Protein AF-A0A3G8R442-F1 (afdb_monomer)

Foldseek 3Di:
DVVLLQNDQDAQGPNC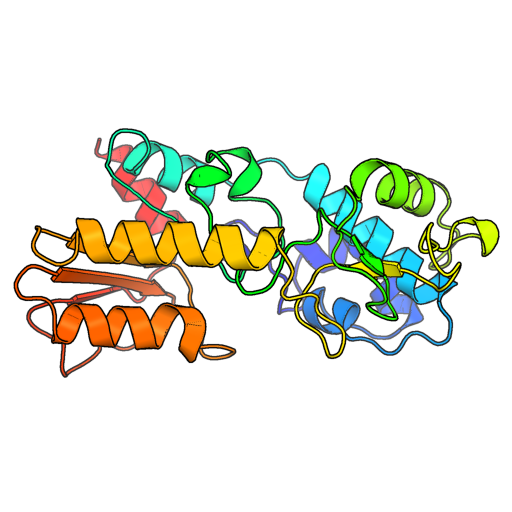CVQPVLVCVVPVDRGNVCLQPDDDPDLQLNLLSLLSLLQCLVPPAQGLLLVLVCLVPVPHLAAEEDQDQSCNCVRRDPPLRYAHLFAHQQWKAAPQNPDQDIDGCNVLSPVQNVQDDSSGGPPVSQDADPPPRHGIGGCGDDPRRRCHPSNVSSVVSVVVSCVVPLQDQEEAEAEADDDPCCVRRPVVLVVSLLPRPRYAYEAEHAPDDDDVSCVVRYDHHNDSSSVVSVVVSVVD

Structure (mmCIF, N/CA/C/O backbone):
data_AF-A0A3G8R442-F1
#
_entry.id   AF-A0A3G8R442-F1
#
loop_
_atom_site.group_PDB
_atom_site.id
_atom_site.type_symbol
_atom_site.label_atom_id
_atom_site.label_alt_id
_atom_site.label_comp_id
_atom_site.label_asym_id
_atom_site.label_entity_id
_atom_site.label_seq_id
_atom_site.pdbx_PDB_ins_code
_atom_site.Cartn_x
_atom_site.Cartn_y
_atom_site.Cartn_z
_atom_site.occupancy
_atom_site.B_iso_or_equiv
_atom_site.auth_seq_id
_atom_site.auth_comp_id
_atom_site.auth_asym_id
_atom_site.auth_atom_id
_atom_site.pdbx_PDB_model_num
ATOM 1 N N . MET A 1 1 ? -1.569 -7.834 7.266 1.00 92.19 1 MET A N 1
ATOM 2 C CA . MET A 1 1 ? -2.889 -8.203 6.700 1.00 92.19 1 MET A CA 1
ATOM 3 C C . MET A 1 1 ? -2.762 -8.923 5.357 1.00 92.19 1 MET A C 1
ATOM 5 O O . MET A 1 1 ? -3.249 -10.039 5.265 1.00 92.19 1 MET A O 1
ATOM 9 N N . SER A 1 2 ? -2.071 -8.364 4.356 1.00 94.75 2 SER A N 1
ATOM 10 C CA . SER A 1 2 ? -1.917 -8.987 3.022 1.00 94.75 2 SER A CA 1
ATOM 11 C C . SER A 1 2 ? -1.242 -10.361 3.037 1.00 94.75 2 SER A C 1
ATOM 13 O O . SER A 1 2 ? -1.726 -11.272 2.377 1.00 94.75 2 SER A O 1
ATOM 15 N N . THR A 1 3 ? -0.220 -10.562 3.878 1.00 94.38 3 THR A N 1
ATOM 16 C CA . THR A 1 3 ? 0.407 -11.880 4.091 1.00 94.38 3 THR A CA 1
ATOM 17 C C . THR A 1 3 ? -0.601 -12.953 4.515 1.00 94.38 3 THR A C 1
ATOM 19 O O . THR A 1 3 ? -0.554 -14.063 4.001 1.00 94.38 3 THR A O 1
ATOM 22 N N . ALA A 1 4 ? -1.563 -12.619 5.385 1.00 94.38 4 ALA A N 1
ATOM 23 C CA . ALA A 1 4 ? -2.615 -13.555 5.807 1.00 94.38 4 ALA A CA 1
ATOM 24 C C . ALA A 1 4 ? -3.597 -13.892 4.666 1.00 94.38 4 ALA A C 1
ATOM 26 O O . ALA A 1 4 ? -4.317 -14.877 4.734 1.00 94.38 4 ALA A O 1
ATOM 27 N N . ASN A 1 5 ? -3.603 -13.096 3.593 1.00 91.81 5 ASN A N 1
ATOM 28 C CA . ASN A 1 5 ? -4.310 -13.391 2.349 1.00 91.81 5 ASN A CA 1
ATOM 29 C C . ASN A 1 5 ? -3.431 -14.135 1.322 1.00 91.81 5 ASN A C 1
ATOM 31 O O . ASN A 1 5 ? -3.764 -14.190 0.143 1.00 91.81 5 ASN A O 1
ATOM 35 N N . GLY A 1 6 ? -2.265 -14.642 1.727 1.00 91.75 6 GLY A N 1
ATOM 36 C CA . GLY A 1 6 ? -1.309 -15.285 0.825 1.00 91.75 6 GLY A CA 1
ATOM 37 C C . GLY A 1 6 ? -0.480 -14.317 -0.025 1.00 91.75 6 GLY A C 1
ATOM 38 O O . GLY A 1 6 ? 0.380 -14.773 -0.770 1.00 91.75 6 GLY A O 1
ATOM 39 N N . HIS A 1 7 ? -0.668 -12.998 0.101 1.00 91.88 7 HIS A N 1
ATOM 40 C CA . HIS A 1 7 ? 0.162 -11.990 -0.570 1.00 91.88 7 HIS A CA 1
ATOM 41 C C . HIS A 1 7 ? 1.344 -11.630 0.337 1.00 91.88 7 HIS A C 1
ATOM 43 O O . HIS A 1 7 ? 1.371 -10.578 0.983 1.00 91.88 7 HIS A O 1
ATOM 49 N N . ASP A 1 8 ? 2.291 -12.559 0.469 1.00 91.31 8 ASP A N 1
ATOM 50 C CA . ASP A 1 8 ? 3.497 -12.341 1.264 1.00 91.31 8 ASP A CA 1
ATOM 51 C C . ASP A 1 8 ? 4.566 -11.608 0.448 1.00 91.31 8 ASP A C 1
ATOM 53 O O . ASP A 1 8 ? 5.179 -12.166 -0.470 1.00 91.31 8 ASP A O 1
ATOM 57 N N . PHE A 1 9 ? 4.787 -10.347 0.820 1.00 87.94 9 PHE A N 1
ATOM 58 C CA . PHE A 1 9 ? 5.793 -9.484 0.219 1.00 87.94 9 PHE A CA 1
ATOM 59 C C . PHE A 1 9 ? 7.179 -9.622 0.863 1.00 87.94 9 PHE A C 1
ATOM 61 O O . PHE A 1 9 ? 8.157 -9.224 0.241 1.00 87.94 9 PHE A O 1
ATOM 68 N N . TYR A 1 10 ? 7.295 -10.152 2.083 1.00 87.06 10 TYR A N 1
ATOM 69 C CA . TYR A 1 10 ? 8.531 -10.072 2.871 1.00 87.06 10 TYR A CA 1
ATOM 70 C C . TYR A 1 10 ? 9.413 -11.313 2.748 1.00 87.06 10 TYR A C 1
ATOM 72 O O . TYR A 1 10 ? 10.636 -11.197 2.817 1.00 87.06 10 TYR A O 1
ATOM 80 N N . GLY A 1 11 ? 8.801 -12.488 2.614 1.00 87.19 11 GLY A N 1
ATOM 81 C CA . GLY A 1 11 ? 9.506 -13.761 2.530 1.00 87.19 11 GLY A CA 1
ATOM 82 C C . GLY A 1 11 ? 9.684 -14.288 1.108 1.00 87.19 11 GLY A C 1
ATOM 83 O O . GLY A 1 11 ? 9.104 -13.785 0.143 1.00 87.19 11 GLY A O 1
ATOM 84 N N . HIS A 1 12 ? 10.441 -15.384 1.017 1.00 94.19 12 HIS A N 1
ATOM 85 C CA . HIS A 1 12 ? 10.478 -16.246 -0.160 1.00 94.19 12 HIS A CA 1
ATOM 86 C C . HIS A 1 12 ? 9.206 -17.091 -0.210 1.00 94.19 12 HIS A C 1
ATOM 88 O O . HIS A 1 12 ? 9.135 -18.193 0.336 1.00 94.19 12 HIS A O 1
ATOM 94 N N . SER A 1 13 ? 8.165 -16.501 -0.789 1.00 94.25 13 SER A N 1
ATOM 95 C CA . SER A 1 13 ? 6.799 -17.007 -0.745 1.00 94.25 13 SER A CA 1
ATOM 96 C C . SER A 1 13 ? 6.373 -17.629 -2.071 1.00 94.25 13 SER A C 1
ATOM 98 O O . SER A 1 13 ? 6.901 -17.299 -3.132 1.00 94.25 13 SER A O 1
ATOM 100 N N . LYS A 1 14 ? 5.342 -18.485 -2.033 1.00 94.81 14 LYS A N 1
ATOM 101 C CA . LYS A 1 14 ? 4.693 -18.980 -3.257 1.00 94.81 14 LYS A CA 1
ATOM 102 C C . LYS A 1 14 ? 4.219 -17.825 -4.149 1.00 94.81 14 LYS A C 1
ATOM 104 O O . LYS A 1 14 ? 4.390 -17.892 -5.358 1.00 94.81 14 LYS A O 1
ATOM 109 N N . TYR A 1 15 ? 3.691 -16.756 -3.548 1.00 94.69 15 TYR A N 1
ATOM 110 C CA . TYR A 1 15 ? 3.264 -15.555 -4.265 1.00 94.69 15 TYR A CA 1
ATOM 111 C C . TYR A 1 15 ? 4.414 -14.897 -5.038 1.00 94.69 15 TYR A C 1
ATOM 113 O O . TYR A 1 15 ? 4.227 -14.491 -6.180 1.00 94.69 15 TYR A O 1
ATOM 121 N N . PHE A 1 16 ? 5.612 -14.829 -4.453 1.00 96.62 16 PHE A N 1
ATOM 122 C CA . PHE A 1 16 ? 6.796 -14.345 -5.157 1.00 96.62 16 PHE A CA 1
ATOM 123 C C . PHE A 1 16 ? 7.240 -15.307 -6.268 1.00 96.62 16 PHE A C 1
ATOM 125 O O . PHE A 1 16 ? 7.408 -14.875 -7.403 1.00 96.62 16 PHE A O 1
ATOM 132 N N . ILE A 1 17 ? 7.366 -16.604 -5.970 1.00 96.44 17 ILE A N 1
ATOM 133 C CA . ILE A 1 17 ? 7.836 -17.618 -6.930 1.00 96.44 17 ILE A CA 1
ATOM 134 C C . ILE A 1 17 ? 6.939 -17.664 -8.173 1.00 96.44 17 ILE A C 1
ATOM 136 O O . ILE A 1 17 ? 7.441 -17.640 -9.294 1.00 96.44 17 ILE A O 1
ATOM 140 N N . ASP A 1 18 ? 5.619 -17.690 -7.982 1.00 96.19 18 ASP A N 1
ATOM 141 C CA . ASP A 1 18 ? 4.657 -17.799 -9.083 1.00 96.19 18 ASP A CA 1
ATOM 142 C C . ASP A 1 18 ? 4.698 -16.584 -10.026 1.00 96.19 18 ASP A C 1
ATOM 144 O O . ASP A 1 18 ? 4.356 -16.713 -11.200 1.00 96.19 18 ASP A O 1
ATOM 148 N N . ASN A 1 19 ? 5.106 -15.412 -9.526 1.00 95.88 19 ASN A N 1
ATOM 149 C CA . ASN A 1 19 ? 4.998 -14.151 -10.260 1.00 95.88 19 ASN A CA 1
ATOM 150 C C . ASN A 1 19 ? 6.344 -13.528 -10.656 1.00 95.88 19 ASN A C 1
ATOM 152 O O . ASN A 1 19 ? 6.357 -12.712 -11.570 1.00 95.88 19 ASN A O 1
ATOM 156 N N . PHE A 1 20 ? 7.461 -13.869 -10.006 1.00 97.06 20 PHE A N 1
ATOM 157 C CA . PHE A 1 20 ? 8.738 -13.149 -10.160 1.00 97.06 20 PHE A CA 1
ATOM 158 C C . PHE A 1 20 ? 9.977 -14.063 -10.171 1.00 97.06 20 PHE A C 1
ATOM 160 O O . PHE A 1 20 ? 11.092 -13.596 -9.927 1.00 97.06 20 PHE A O 1
ATOM 167 N N . SER A 1 21 ? 9.821 -15.361 -10.461 1.00 96.31 21 SER A N 1
ATOM 168 C CA . SER A 1 21 ? 10.946 -16.318 -10.505 1.00 96.31 21 SER A CA 1
ATOM 169 C C . SER A 1 21 ? 12.076 -15.923 -11.469 1.00 96.31 21 SER A C 1
ATOM 171 O O . SER A 1 21 ? 13.243 -16.229 -11.224 1.00 96.31 21 SER A O 1
ATOM 173 N N . GLU A 1 22 ? 11.768 -15.212 -12.554 1.00 97.06 22 GLU A N 1
ATOM 174 C CA . GLU A 1 22 ? 12.770 -14.699 -13.484 1.00 97.06 22 GLU A CA 1
ATOM 175 C C . GLU A 1 22 ? 13.663 -13.624 -12.847 1.00 97.06 22 GLU A C 1
ATOM 177 O O . GLU A 1 22 ? 14.870 -13.607 -13.089 1.00 97.06 22 GLU A O 1
ATOM 182 N N . PHE A 1 23 ? 13.114 -12.794 -11.953 1.00 97.50 23 PHE A N 1
ATOM 183 C CA . PHE A 1 23 ? 13.894 -11.803 -11.213 1.00 97.50 23 PHE A CA 1
ATOM 184 C C . PHE A 1 23 ? 14.784 -12.476 -10.165 1.00 97.50 23 PHE A C 1
ATOM 186 O O . PHE A 1 23 ? 15.942 -12.090 -10.012 1.00 97.50 23 PHE A O 1
ATOM 193 N N . GLU A 1 24 ? 14.304 -13.531 -9.499 1.00 96.88 24 GLU A N 1
ATOM 194 C CA . GLU A 1 24 ? 15.152 -14.356 -8.627 1.00 96.88 24 GLU A CA 1
ATOM 195 C C . GLU A 1 24 ? 16.324 -14.963 -9.404 1.00 96.88 24 GLU A C 1
ATOM 197 O O . GLU A 1 24 ? 17.473 -14.882 -8.967 1.00 96.88 24 GLU A O 1
ATOM 202 N N . LYS A 1 25 ? 16.059 -15.538 -10.581 1.00 97.25 25 LYS A N 1
ATOM 203 C CA . LYS A 1 25 ? 17.094 -16.153 -11.416 1.00 97.25 25 LYS A CA 1
ATOM 204 C C . LYS A 1 25 ? 18.144 -15.140 -11.880 1.00 97.25 25 LYS A C 1
ATOM 206 O O . LYS A 1 25 ? 19.332 -15.462 -11.863 1.00 97.25 25 LYS A O 1
ATOM 211 N N . ASN A 1 26 ? 17.7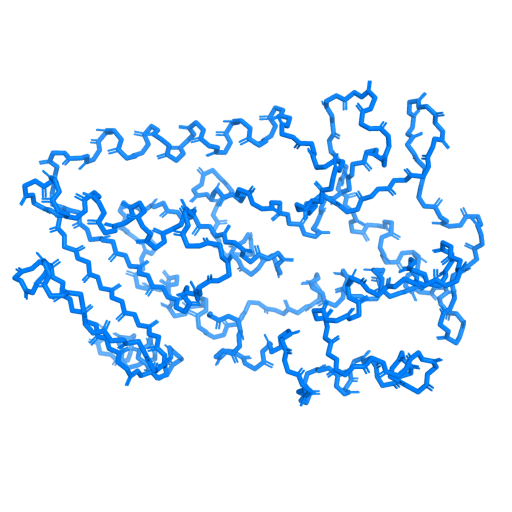16 -13.951 -12.300 1.00 97.38 26 ASN A N 1
ATOM 212 C CA . ASN A 1 26 ? 18.601 -12.960 -12.911 1.00 97.38 26 ASN A CA 1
ATOM 213 C C . ASN A 1 26 ? 19.335 -12.094 -11.869 1.00 97.38 26 ASN A C 1
ATOM 215 O O . ASN A 1 26 ? 20.470 -11.686 -12.117 1.00 97.38 26 ASN A O 1
ATOM 219 N N . TYR A 1 27 ? 18.736 -11.854 -10.695 1.00 97.62 27 TYR A N 1
ATOM 220 C CA . TYR A 1 27 ? 19.260 -10.910 -9.692 1.00 97.62 27 TYR A CA 1
ATOM 221 C C . TYR A 1 27 ? 19.529 -11.517 -8.308 1.00 97.62 27 TYR A C 1
ATOM 223 O O . TYR A 1 27 ? 20.141 -10.860 -7.465 1.00 97.62 27 TYR A O 1
ATOM 231 N N . GLY A 1 28 ? 19.103 -12.759 -8.054 1.00 96.31 28 GLY A N 1
ATOM 232 C CA . GLY A 1 28 ? 19.292 -13.456 -6.776 1.00 96.31 28 GLY A CA 1
ATOM 233 C C . GLY A 1 28 ? 18.355 -13.013 -5.647 1.00 96.31 28 GLY A C 1
ATOM 234 O O . GLY A 1 28 ? 18.530 -13.463 -4.514 1.00 96.31 28 GLY A O 1
ATOM 235 N N . VAL A 1 29 ? 17.381 -12.149 -5.948 1.00 96.56 29 VAL A N 1
ATOM 236 C CA . VAL A 1 29 ? 16.375 -11.649 -5.000 1.00 96.56 29 VAL A CA 1
ATOM 237 C C . VAL A 1 29 ? 15.436 -12.765 -4.540 1.00 96.56 29 VAL A C 1
ATOM 239 O O . VAL A 1 29 ? 15.067 -13.637 -5.320 1.00 96.56 29 VAL A O 1
ATOM 242 N N . ARG A 1 30 ? 15.031 -12.745 -3.268 1.00 95.12 30 ARG A N 1
ATOM 243 C CA . ARG A 1 30 ? 14.256 -13.818 -2.621 1.00 95.12 30 ARG A CA 1
ATOM 244 C C . ARG A 1 30 ? 12.846 -13.409 -2.210 1.00 95.12 30 ARG A C 1
ATOM 246 O O . ARG A 1 30 ? 12.190 -14.165 -1.505 1.00 95.12 30 ARG A O 1
ATOM 253 N N . GLY A 1 31 ? 12.366 -12.235 -2.602 1.00 95.69 31 GLY A N 1
ATOM 254 C CA . GLY A 1 31 ? 11.024 -11.773 -2.251 1.00 95.69 31 GLY A CA 1
ATOM 255 C C . GLY A 1 31 ? 10.687 -10.418 -2.861 1.00 95.69 31 GLY A C 1
ATOM 256 O O . GLY A 1 31 ? 11.568 -9.703 -3.344 1.00 95.69 31 GLY A O 1
ATOM 257 N N . ASN A 1 32 ? 9.410 -10.034 -2.812 1.00 94.06 32 ASN A N 1
ATOM 258 C CA . ASN A 1 32 ? 8.943 -8.783 -3.420 1.00 94.06 32 ASN A CA 1
ATOM 259 C C . ASN A 1 32 ? 9.511 -7.536 -2.725 1.00 94.06 32 ASN A C 1
ATOM 261 O O . ASN A 1 32 ? 9.863 -6.559 -3.380 1.00 94.06 32 ASN A O 1
ATOM 265 N N . PHE A 1 33 ? 9.629 -7.561 -1.396 1.00 92.62 33 PHE A N 1
ATOM 266 C CA . PHE A 1 33 ? 10.194 -6.459 -0.620 1.00 92.62 33 PHE A CA 1
ATOM 267 C C . PHE A 1 33 ? 11.671 -6.257 -0.963 1.00 92.62 33 PHE A C 1
ATOM 269 O O . PHE A 1 33 ? 12.096 -5.135 -1.203 1.00 92.62 33 PHE A O 1
ATOM 276 N N . GLU A 1 34 ? 12.449 -7.338 -1.056 1.00 94.75 34 GLU A N 1
ATOM 277 C CA . GLU A 1 34 ? 13.843 -7.261 -1.501 1.00 94.75 34 GLU A CA 1
ATOM 278 C C . GLU A 1 34 ? 13.940 -6.736 -2.938 1.00 94.75 34 GLU A C 1
ATOM 280 O O . GLU A 1 34 ? 14.711 -5.818 -3.205 1.00 94.75 34 GLU A O 1
ATOM 285 N N . SER A 1 35 ? 13.106 -7.258 -3.838 1.00 96.00 35 SER A N 1
ATOM 286 C CA . SER A 1 35 ? 13.081 -6.869 -5.251 1.00 96.00 35 SER A CA 1
ATOM 287 C C . SER A 1 35 ? 12.687 -5.402 -5.456 1.00 96.00 35 SER A C 1
ATOM 289 O O . SER A 1 35 ? 13.211 -4.756 -6.359 1.00 96.00 35 SER A O 1
ATOM 291 N N . LEU A 1 36 ? 11.821 -4.846 -4.601 1.00 93.12 36 LEU A N 1
ATOM 292 C CA . LEU A 1 36 ? 11.427 -3.432 -4.629 1.00 93.12 36 LEU A CA 1
ATOM 293 C C . LEU A 1 36 ? 12.597 -2.489 -4.305 1.00 93.12 36 LEU A C 1
ATOM 295 O O . LEU A 1 36 ? 12.686 -1.403 -4.874 1.00 93.12 36 LEU A O 1
ATOM 299 N N . TYR A 1 37 ? 13.496 -2.903 -3.408 1.00 91.94 37 TYR A N 1
ATOM 300 C CA . TYR A 1 37 ? 14.650 -2.106 -2.970 1.00 91.94 37 TYR A CA 1
ATOM 301 C C . TYR A 1 37 ? 15.978 -2.559 -3.590 1.00 91.94 37 TYR A C 1
ATOM 303 O O . TYR A 1 37 ? 17.041 -2.036 -3.235 1.00 91.94 37 TYR A O 1
ATOM 311 N N . TYR A 1 38 ? 15.937 -3.518 -4.516 1.00 96.25 38 TYR A N 1
ATOM 312 C CA . TYR A 1 38 ? 17.114 -3.995 -5.221 1.00 96.25 38 TYR A CA 1
ATOM 313 C C . TYR A 1 38 ? 17.709 -2.890 -6.105 1.00 96.25 38 TYR A C 1
ATOM 315 O O . TYR A 1 38 ? 17.000 -2.102 -6.736 1.00 96.25 38 TYR A O 1
ATOM 323 N N . LYS A 1 39 ? 19.042 -2.828 -6.165 1.00 96.38 39 LYS A N 1
ATOM 324 C CA . LYS A 1 39 ? 19.773 -1.873 -7.008 1.00 96.38 39 LYS A CA 1
ATOM 325 C C . LYS A 1 39 ? 19.982 -2.465 -8.397 1.00 96.38 39 LYS A C 1
ATOM 327 O O . LYS A 1 39 ? 21.059 -2.979 -8.691 1.00 96.38 39 LYS A O 1
ATOM 332 N N . TYR A 1 40 ? 18.943 -2.405 -9.223 1.00 97.69 40 TYR A N 1
ATOM 333 C CA . TYR A 1 40 ? 19.021 -2.869 -10.606 1.00 97.69 40 TYR A CA 1
ATOM 334 C C . TYR A 1 40 ? 20.110 -2.115 -11.391 1.00 97.69 40 TYR A C 1
ATOM 336 O O . TYR A 1 40 ? 20.293 -0.915 -11.156 1.00 97.69 40 TYR A O 1
ATOM 344 N N . PRO A 1 41 ? 20.834 -2.784 -12.308 1.00 97.56 41 PRO A N 1
ATOM 345 C CA . PRO A 1 41 ? 21.900 -2.142 -13.076 1.00 97.56 41 PRO A CA 1
ATOM 346 C C . PRO A 1 41 ? 21.415 -1.003 -13.981 1.00 97.56 41 PRO A C 1
ATOM 348 O O . PRO A 1 41 ? 22.151 -0.030 -14.162 1.00 97.56 41 PRO A O 1
ATOM 351 N N . THR A 1 42 ? 20.197 -1.093 -14.528 1.00 98.38 42 THR A N 1
ATOM 352 C CA . THR A 1 42 ? 19.599 -0.028 -15.348 1.00 98.38 42 THR A CA 1
ATOM 353 C C . THR A 1 42 ? 18.151 0.299 -14.969 1.00 98.38 42 THR A C 1
ATOM 355 O O . THR A 1 42 ? 17.457 -0.492 -14.323 1.00 98.38 42 THR A O 1
ATOM 358 N N . SER A 1 43 ? 17.673 1.472 -15.404 1.00 98.31 43 SER A N 1
ATOM 359 C CA . SER A 1 43 ? 16.271 1.878 -15.243 1.00 98.31 43 SER A CA 1
ATOM 360 C C . SER A 1 43 ? 15.315 0.926 -15.963 1.00 98.31 43 SER A C 1
ATOM 362 O O . SER A 1 43 ? 14.248 0.640 -15.436 1.00 98.31 43 SER A O 1
ATOM 364 N N . GLU A 1 44 ? 15.690 0.376 -17.123 1.00 98.75 44 GLU A N 1
ATOM 365 C CA . GLU A 1 44 ? 14.870 -0.615 -17.834 1.00 98.75 44 GLU A CA 1
ATOM 366 C C . GLU A 1 44 ? 14.632 -1.879 -17.001 1.00 98.75 44 GLU A C 1
ATOM 368 O O . GLU A 1 44 ? 13.530 -2.423 -16.997 1.00 98.75 44 GLU A O 1
ATOM 373 N N . GLU A 1 45 ? 15.661 -2.353 -16.295 1.00 98.69 45 GLU A N 1
ATOM 374 C CA . GLU A 1 45 ? 15.561 -3.536 -15.434 1.00 98.69 45 GLU A CA 1
ATOM 375 C C . GLU A 1 45 ? 14.708 -3.257 -14.198 1.00 98.69 45 GLU A C 1
ATOM 377 O O . GLU A 1 45 ? 13.834 -4.041 -13.820 1.00 98.69 45 GLU A O 1
ATOM 382 N N . ARG A 1 46 ? 14.908 -2.079 -13.604 1.00 98.31 46 ARG A N 1
ATOM 383 C CA . ARG A 1 46 ? 14.113 -1.612 -12.473 1.00 98.31 46 ARG A CA 1
ATOM 384 C C . ARG A 1 46 ? 12.634 -1.495 -12.833 1.00 98.31 46 ARG A C 1
ATOM 386 O O . ARG A 1 46 ? 11.775 -1.995 -12.108 1.00 98.31 46 ARG A O 1
ATOM 393 N N . TRP A 1 47 ? 12.333 -0.830 -13.945 1.00 98.50 47 TRP A N 1
ATOM 394 C CA . TRP A 1 47 ? 10.963 -0.619 -14.390 1.00 98.50 47 TRP A CA 1
ATOM 395 C C . TRP A 1 47 ? 10.297 -1.896 -14.877 1.00 98.50 47 TRP A C 1
ATOM 397 O O . TRP A 1 47 ? 9.084 -2.000 -14.730 1.00 98.50 47 TRP A O 1
ATOM 407 N N . ALA A 1 48 ? 11.040 -2.900 -15.351 1.00 98.62 48 ALA A N 1
ATOM 408 C CA . ALA A 1 48 ? 10.469 -4.222 -15.605 1.00 98.62 48 ALA A CA 1
ATOM 409 C C . ALA A 1 48 ? 9.881 -4.831 -14.324 1.00 98.62 48 ALA A C 1
ATOM 411 O O . ALA A 1 48 ? 8.722 -5.244 -14.315 1.00 98.62 48 ALA A O 1
ATOM 412 N N . TYR A 1 49 ? 10.627 -4.812 -13.214 1.00 98.31 49 TYR A N 1
ATOM 413 C CA . TYR A 1 49 ? 10.097 -5.293 -11.936 1.00 98.31 49 TYR A CA 1
ATOM 414 C C . TYR A 1 49 ? 8.913 -4.444 -11.454 1.00 98.31 49 TYR A C 1
ATOM 416 O O . TYR A 1 49 ? 7.849 -4.980 -11.145 1.00 98.31 49 TYR A O 1
ATOM 424 N N . LEU A 1 50 ? 9.077 -3.116 -11.410 1.00 97.56 50 LEU A N 1
ATOM 425 C CA . LEU A 1 50 ? 8.048 -2.204 -10.897 1.00 97.56 50 LEU A CA 1
ATOM 426 C C . LEU A 1 50 ? 6.748 -2.275 -11.706 1.00 97.56 50 LEU A C 1
ATOM 428 O O . LEU A 1 50 ? 5.670 -2.279 -11.116 1.00 97.56 50 LEU A O 1
ATOM 432 N N . SER A 1 51 ? 6.840 -2.360 -13.036 1.00 98.19 51 SER A N 1
ATOM 433 C CA . SER A 1 51 ? 5.677 -2.463 -13.921 1.00 98.19 51 SER A CA 1
ATOM 434 C C . SER A 1 51 ? 4.946 -3.786 -13.774 1.00 98.19 51 SER A C 1
ATOM 436 O O . SER A 1 51 ? 3.722 -3.784 -13.621 1.00 98.19 51 SER A O 1
ATOM 438 N N . LYS A 1 52 ? 5.679 -4.904 -13.718 1.00 97.81 52 LYS A N 1
ATOM 439 C CA . LYS A 1 52 ? 5.090 -6.219 -13.459 1.00 97.81 52 LYS A CA 1
ATOM 440 C C . LYS A 1 52 ? 4.415 -6.268 -12.089 1.00 97.81 52 LYS A C 1
ATOM 442 O O . LYS A 1 52 ? 3.270 -6.698 -11.976 1.00 97.81 52 LYS A O 1
ATOM 447 N N . HIS A 1 53 ? 5.101 -5.788 -11.053 1.00 96.31 53 HIS A N 1
ATOM 448 C CA . HIS A 1 53 ? 4.596 -5.777 -9.683 1.00 96.31 53 HIS A CA 1
ATOM 449 C C . HIS A 1 53 ? 3.376 -4.868 -9.512 1.00 96.31 53 HIS A C 1
ATOM 451 O O . HIS A 1 53 ? 2.375 -5.293 -8.938 1.00 96.31 53 HIS A O 1
ATOM 457 N N . GLY A 1 54 ? 3.416 -3.655 -10.067 1.00 96.31 54 GLY A N 1
ATOM 458 C CA . GLY A 1 54 ? 2.275 -2.743 -10.067 1.00 96.31 54 GLY A CA 1
ATOM 459 C C . GLY A 1 54 ? 1.080 -3.310 -10.836 1.00 96.31 54 GLY A C 1
ATOM 460 O O . GLY A 1 54 ? -0.030 -3.306 -10.316 1.00 96.31 54 GLY A O 1
ATOM 461 N N . THR A 1 55 ? 1.292 -3.880 -12.026 1.00 97.00 55 THR A N 1
ATOM 462 C CA . THR A 1 55 ? 0.213 -4.507 -12.816 1.00 97.00 55 THR A CA 1
ATOM 463 C C . THR A 1 55 ? -0.437 -5.666 -12.061 1.00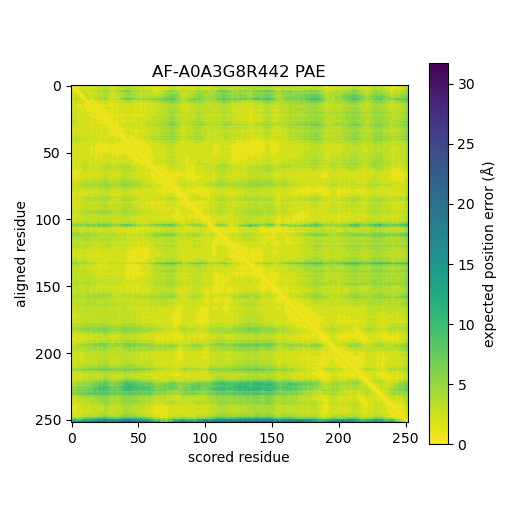 97.00 55 THR A C 1
ATOM 465 O O . THR A 1 55 ? -1.662 -5.722 -11.956 1.00 97.00 55 THR A O 1
ATOM 468 N N . LEU A 1 56 ? 0.366 -6.530 -11.426 1.00 95.50 56 LEU A N 1
ATOM 469 C CA . LEU A 1 56 ? -0.147 -7.592 -10.561 1.00 95.50 56 LEU A CA 1
ATOM 470 C C . LEU A 1 56 ? -1.004 -7.026 -9.420 1.00 95.50 56 LEU A C 1
ATOM 472 O O . LEU A 1 56 ? -2.050 -7.591 -9.101 1.00 95.50 56 LEU A O 1
ATOM 476 N N . MET A 1 57 ? -0.604 -5.902 -8.818 1.00 94.44 57 MET A N 1
ATOM 477 C CA . MET A 1 57 ? -1.411 -5.235 -7.796 1.00 94.44 57 MET A CA 1
ATOM 478 C C . MET A 1 57 ? -2.740 -4.740 -8.347 1.00 94.44 57 MET A C 1
ATOM 480 O O . MET A 1 57 ? -3.720 -4.889 -7.634 1.00 94.44 57 MET A O 1
ATOM 484 N N . PHE A 1 58 ? -2.828 -4.220 -9.573 1.00 95.12 58 PHE A N 1
ATOM 485 C CA . PHE A 1 58 ? -4.113 -3.863 -10.189 1.00 95.12 58 PHE A CA 1
ATOM 486 C C . PHE A 1 58 ? -5.009 -5.090 -10.395 1.00 95.12 58 PHE A C 1
ATOM 488 O O . PHE A 1 58 ? -6.164 -5.085 -9.965 1.00 95.12 58 PHE A O 1
ATOM 495 N N . ASP A 1 59 ? -4.452 -6.156 -10.969 1.00 94.75 59 ASP A N 1
ATOM 496 C CA . ASP A 1 59 ? -5.206 -7.342 -11.394 1.00 94.75 59 ASP A CA 1
ATOM 497 C C . ASP A 1 59 ? -5.628 -8.248 -10.233 1.00 94.75 59 ASP A C 1
ATOM 499 O O . ASP A 1 59 ? -6.626 -8.967 -10.313 1.00 94.75 59 ASP A O 1
ATOM 503 N N . THR A 1 60 ? -4.890 -8.209 -9.124 1.00 94.00 60 THR A N 1
ATOM 504 C CA . THR A 1 60 ? -5.186 -9.029 -7.949 1.00 94.00 60 THR A CA 1
ATOM 505 C C . THR A 1 60 ? -6.508 -8.583 -7.316 1.00 94.00 60 THR A C 1
ATOM 507 O O . THR A 1 60 ? -6.581 -7.461 -6.815 1.00 94.00 60 THR A O 1
ATOM 510 N N . PRO A 1 61 ? -7.566 -9.408 -7.253 1.00 95.44 61 PRO A N 1
ATOM 511 C CA . PRO A 1 61 ? -8.825 -8.998 -6.633 1.00 95.44 61 PRO A CA 1
ATOM 512 C C . PRO A 1 61 ? -8.651 -8.706 -5.130 1.00 95.44 61 PRO A C 1
ATOM 514 O O . PRO A 1 61 ? -7.643 -9.099 -4.530 1.00 95.44 61 PRO A O 1
ATOM 517 N N . PRO A 1 62 ? -9.618 -8.024 -4.487 1.00 96.06 62 PRO A N 1
ATOM 518 C CA . PRO A 1 62 ? -9.598 -7.855 -3.044 1.00 96.06 62 PRO A CA 1
ATOM 519 C C . PRO A 1 62 ? -9.530 -9.200 -2.323 1.00 96.06 62 PRO A C 1
ATOM 521 O O . PRO A 1 62 ? -10.344 -10.093 -2.560 1.00 96.06 62 PRO A O 1
ATOM 524 N N . GLY A 1 63 ? -8.562 -9.326 -1.426 1.00 96.56 63 GLY A N 1
ATOM 525 C CA . GLY A 1 63 ? -8.372 -10.509 -0.611 1.00 96.56 63 GLY A CA 1
ATOM 526 C C . GLY A 1 63 ? -9.532 -10.774 0.343 1.00 96.56 63 GLY A C 1
ATOM 527 O O . GLY A 1 63 ? -10.207 -9.847 0.797 1.00 96.56 63 GLY A O 1
ATOM 528 N N . GLN A 1 64 ? -9.716 -12.038 0.724 1.00 97.38 64 GLN A N 1
ATOM 529 C CA . GLN A 1 64 ? -10.768 -12.458 1.646 1.00 97.38 64 GLN A CA 1
ATOM 530 C C . GLN A 1 64 ? -10.682 -11.725 2.992 1.00 97.38 64 GLN A C 1
ATOM 532 O O . GLN A 1 64 ? -11.703 -11.293 3.517 1.00 97.38 64 GLN A O 1
ATOM 537 N N . THR A 1 65 ? -9.472 -11.471 3.503 1.00 97.31 65 THR A N 1
ATOM 538 C CA . THR A 1 65 ? -9.288 -10.700 4.747 1.00 97.31 65 THR A CA 1
ATOM 539 C C . THR A 1 65 ? -9.829 -9.272 4.642 1.00 97.31 65 THR A C 1
ATOM 541 O O . THR A 1 65 ? -10.433 -8.763 5.585 1.00 97.31 65 THR A O 1
ATOM 544 N N . TYR A 1 66 ? -9.663 -8.622 3.488 1.00 98.06 66 TYR A N 1
ATOM 545 C CA . TYR A 1 66 ? -10.177 -7.278 3.229 1.00 98.06 66 TYR A CA 1
ATOM 546 C C . TYR A 1 66 ? -11.695 -7.280 3.032 1.00 98.06 66 TYR A C 1
ATOM 548 O O . TYR A 1 66 ? -12.375 -6.399 3.559 1.00 98.06 66 TYR A O 1
ATOM 556 N N . LEU A 1 67 ? -12.233 -8.290 2.339 1.00 98.06 67 LEU A N 1
ATOM 557 C CA . LEU A 1 67 ? -13.676 -8.492 2.176 1.00 98.06 67 LEU A CA 1
ATOM 558 C C . LEU A 1 67 ? -14.373 -8.717 3.520 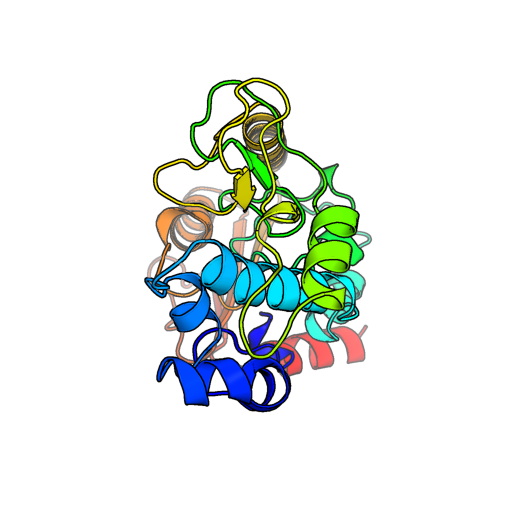1.00 98.06 67 LEU A C 1
ATOM 560 O O . LEU A 1 67 ? -15.429 -8.135 3.775 1.00 98.06 67 LEU A O 1
ATOM 564 N N . ASP A 1 68 ? -13.786 -9.531 4.391 1.00 98.06 68 ASP A N 1
ATOM 565 C CA . ASP A 1 68 ? -14.363 -9.817 5.700 1.00 98.06 68 ASP A CA 1
ATOM 566 C C . ASP A 1 68 ? -14.271 -8.601 6.620 1.00 98.06 68 ASP A C 1
ATOM 568 O O . ASP A 1 68 ? -15.273 -8.226 7.230 1.00 98.06 68 ASP A O 1
ATOM 572 N N . LEU A 1 69 ? -13.144 -7.880 6.622 1.00 98.12 69 LEU A N 1
ATOM 573 C CA . LEU A 1 69 ? -13.058 -6.591 7.309 1.00 98.12 69 LEU A CA 1
ATOM 574 C C . LEU A 1 69 ? -14.125 -5.606 6.808 1.00 98.12 69 LEU A C 1
ATOM 576 O O . LEU A 1 69 ? -14.793 -4.964 7.618 1.00 98.12 69 LEU A O 1
ATOM 580 N N . TYR A 1 70 ? -14.313 -5.505 5.489 1.00 97.88 70 TYR A N 1
ATOM 581 C CA . TYR A 1 70 ? -15.326 -4.642 4.886 1.00 97.88 70 TYR A CA 1
ATOM 582 C C . TYR A 1 70 ? -16.730 -4.989 5.389 1.00 97.88 70 TYR A C 1
ATOM 584 O O . TYR A 1 70 ? -17.446 -4.099 5.848 1.00 97.88 70 TYR A O 1
ATOM 592 N N . LYS A 1 71 ? -17.111 -6.275 5.394 1.00 97.50 71 LYS A N 1
ATOM 593 C CA . LYS A 1 71 ? -18.404 -6.724 5.942 1.00 97.50 71 LYS A CA 1
ATOM 594 C C . LYS A 1 71 ? -18.600 -6.292 7.397 1.00 97.50 71 LYS A C 1
ATOM 596 O O . LYS A 1 71 ? -19.699 -5.866 7.739 1.00 97.50 71 LYS A O 1
ATOM 601 N N . LEU A 1 72 ? -17.557 -6.374 8.228 1.00 97.19 72 LEU A N 1
ATOM 602 C CA . LEU A 1 72 ? -17.628 -6.017 9.650 1.00 97.19 72 LEU A CA 1
ATOM 603 C C . LEU A 1 72 ? -17.830 -4.509 9.883 1.00 97.19 72 LEU A C 1
ATOM 605 O O . LEU A 1 72 ? -18.505 -4.123 10.841 1.00 97.19 72 LEU A O 1
ATOM 609 N N . ILE A 1 73 ? -17.225 -3.649 9.051 1.00 97.25 73 ILE A N 1
ATOM 610 C CA . ILE A 1 73 ? -17.114 -2.209 9.357 1.00 97.25 73 ILE A CA 1
ATOM 611 C C . ILE A 1 73 ? -17.873 -1.276 8.412 1.00 97.25 73 ILE A C 1
ATOM 613 O O . ILE A 1 73 ? -18.034 -0.110 8.767 1.00 97.25 73 ILE A O 1
ATOM 617 N N . LYS A 1 74 ? -18.356 -1.738 7.249 1.00 96.19 74 LYS A N 1
ATOM 618 C CA . LYS A 1 74 ? -18.944 -0.871 6.202 1.00 96.19 74 LYS A CA 1
ATOM 619 C C . LYS A 1 74 ? -20.067 0.051 6.700 1.00 96.19 74 LYS A C 1
ATOM 621 O O . LYS A 1 74 ? -20.125 1.207 6.291 1.00 96.19 74 LYS A O 1
ATOM 626 N N . ASP A 1 75 ? -20.890 -0.424 7.637 1.00 96.38 75 ASP A N 1
ATOM 627 C CA . ASP A 1 75 ? -22.041 0.307 8.190 1.00 96.38 75 ASP A CA 1
ATOM 628 C C . ASP A 1 75 ? -21.700 1.061 9.493 1.00 96.38 75 ASP A C 1
ATOM 630 O O . ASP A 1 75 ? -22.580 1.505 10.234 1.00 96.38 75 ASP A O 1
ATOM 634 N N . LYS A 1 76 ? -20.410 1.175 9.829 1.00 97.31 76 LYS A N 1
ATOM 635 C CA . LYS A 1 76 ? -19.915 1.897 11.008 1.00 97.31 76 LYS A CA 1
ATOM 636 C C . LYS A 1 76 ? -19.328 3.251 10.613 1.00 97.31 76 LYS A C 1
ATOM 638 O O . LYS A 1 76 ? -19.006 3.522 9.458 1.00 97.31 76 LYS A O 1
ATOM 643 N N . ASN A 1 77 ? -19.129 4.106 11.612 1.00 97.94 77 ASN A N 1
ATOM 644 C CA . ASN A 1 77 ? -18.287 5.284 11.454 1.00 97.94 77 ASN A CA 1
ATOM 645 C C . ASN A 1 77 ? -16.813 4.864 11.583 1.00 97.94 77 ASN A C 1
ATOM 647 O O . ASN A 1 77 ? -16.345 4.634 12.698 1.00 97.94 77 ASN A O 1
ATOM 651 N N . TYR A 1 78 ? -16.110 4.717 10.460 1.00 98.56 78 TYR A N 1
ATOM 652 C CA . TYR A 1 78 ? -14.733 4.216 10.406 1.00 98.56 78 TYR A CA 1
ATOM 653 C C . TYR A 1 78 ? -13.828 5.113 9.560 1.00 98.56 78 TYR A C 1
ATOM 655 O O . TYR A 1 78 ? -14.292 5.836 8.677 1.00 98.56 78 TYR A O 1
ATOM 663 N N . PHE A 1 79 ? -12.527 4.991 9.809 1.00 98.75 79 PHE A N 1
ATOM 664 C CA . PHE A 1 79 ? -11.460 5.552 8.992 1.00 98.75 79 PHE A CA 1
ATOM 665 C C . PHE A 1 79 ? -10.279 4.577 8.989 1.00 98.75 79 PHE A C 1
ATOM 667 O O . PHE A 1 79 ? -10.002 3.945 10.011 1.00 98.75 79 PHE A O 1
ATOM 674 N N . ILE A 1 80 ? -9.598 4.442 7.854 1.00 98.62 80 ILE A N 1
ATOM 675 C CA . ILE A 1 80 ? -8.501 3.495 7.650 1.00 98.62 80 ILE A CA 1
ATOM 676 C C . ILE A 1 80 ? -7.197 4.268 7.473 1.00 98.62 80 ILE A C 1
ATOM 678 O O . ILE A 1 80 ? -7.096 5.171 6.649 1.00 98.62 80 ILE A O 1
ATOM 682 N N . ILE A 1 81 ? -6.177 3.879 8.231 1.00 98.62 81 ILE A N 1
ATOM 683 C CA . ILE A 1 81 ? -4.787 4.268 7.995 1.00 98.62 81 ILE A CA 1
ATOM 684 C C . ILE A 1 81 ? -3.998 3.003 7.665 1.00 98.62 81 ILE A C 1
ATOM 686 O O . ILE A 1 81 ? -4.097 2.011 8.387 1.00 98.62 81 ILE A O 1
ATOM 690 N N . SER A 1 82 ? -3.237 3.020 6.571 1.00 97.62 82 SER A N 1
ATOM 691 C CA . SER A 1 82 ? -2.506 1.845 6.087 1.00 97.62 82 SER A CA 1
ATOM 692 C C . SER A 1 82 ? -1.071 2.189 5.706 1.00 97.62 82 SER A C 1
ATOM 694 O O . SER A 1 82 ? -0.792 3.244 5.147 1.00 97.62 82 SER A O 1
ATOM 696 N N . THR A 1 83 ? -0.151 1.273 5.998 1.00 96.38 83 THR A N 1
ATOM 697 C CA . THR A 1 83 ? 1.228 1.308 5.492 1.00 96.38 83 THR A CA 1
ATOM 698 C C . THR A 1 83 ? 1.452 0.353 4.319 1.00 96.38 83 THR A C 1
ATOM 700 O O . THR A 1 83 ? 2.570 0.289 3.817 1.00 96.38 83 THR A O 1
ATOM 703 N N . ASN A 1 84 ? 0.432 -0.411 3.914 1.00 94.81 84 ASN A N 1
ATOM 704 C CA . ASN A 1 84 ? 0.494 -1.271 2.732 1.00 94.81 84 ASN A CA 1
ATOM 705 C C . ASN A 1 84 ? 0.379 -0.423 1.458 1.00 94.81 84 ASN A C 1
ATOM 707 O O . ASN A 1 84 ? -0.267 0.621 1.481 1.00 94.81 84 ASN A O 1
ATOM 711 N N . GLN A 1 85 ? 0.970 -0.913 0.369 1.00 93.00 85 GLN A N 1
ATOM 712 C CA . GLN A 1 85 ? 1.069 -0.243 -0.937 1.00 93.00 85 GLN A CA 1
ATOM 713 C C . GLN A 1 85 ? 0.506 -1.140 -2.056 1.00 93.00 85 GLN A C 1
ATOM 715 O O . GLN A 1 85 ? 1.052 -1.190 -3.150 1.00 93.00 85 GLN A O 1
ATOM 720 N N . ASP A 1 86 ? -0.498 -1.961 -1.732 1.00 92.75 86 ASP A N 1
ATOM 721 C CA . ASP A 1 86 ? -1.020 -3.040 -2.584 1.00 92.75 86 ASP A CA 1
ATOM 722 C C . ASP A 1 86 ? -2.450 -2.793 -3.088 1.00 92.75 86 ASP A C 1
ATOM 724 O O . ASP A 1 86 ? -3.105 -3.713 -3.590 1.00 92.75 86 ASP A O 1
ATOM 728 N N . MET A 1 87 ? -2.950 -1.562 -2.925 1.00 93.56 87 MET A N 1
ATOM 729 C CA . MET A 1 87 ? -4.282 -1.101 -3.327 1.00 93.56 87 MET A CA 1
ATOM 730 C C . MET A 1 87 ? -5.479 -1.854 -2.723 1.00 93.56 87 MET A C 1
ATOM 732 O O . MET A 1 87 ? -6.627 -1.570 -3.074 1.00 93.56 87 MET A O 1
ATOM 736 N N . GLN A 1 88 ? -5.271 -2.826 -1.831 1.00 96.19 88 GLN A N 1
ATOM 737 C CA . GLN A 1 88 ? -6.346 -3.718 -1.382 1.00 96.19 88 GLN A CA 1
ATOM 738 C C . GLN A 1 88 ? -7.473 -2.961 -0.664 1.00 96.19 88 GLN A C 1
ATOM 740 O O . GLN A 1 88 ? -8.647 -3.288 -0.835 1.00 96.19 88 GLN A O 1
ATOM 745 N N . PHE A 1 89 ? -7.132 -1.908 0.087 1.00 96.44 89 PHE A N 1
ATOM 746 C CA . PHE A 1 89 ? -8.127 -1.031 0.705 1.00 96.44 89 PHE A CA 1
ATOM 747 C C . PHE A 1 89 ? -8.875 -0.175 -0.326 1.00 96.44 89 PHE A C 1
ATOM 749 O O . PHE A 1 89 ? -10.104 -0.166 -0.303 1.00 96.44 89 PHE A O 1
ATOM 756 N N . SER A 1 90 ? -8.177 0.486 -1.254 1.00 94.44 90 SER A N 1
ATOM 757 C CA . SER A 1 90 ? -8.805 1.356 -2.266 1.00 94.44 90 SER A CA 1
ATOM 758 C C . SER A 1 90 ? -9.750 0.620 -3.221 1.00 94.44 90 SER A C 1
ATOM 760 O O . SER A 1 90 ? -10.607 1.238 -3.839 1.00 94.44 90 SER A O 1
ATOM 762 N N . LYS A 1 91 ? -9.663 -0.712 -3.322 1.00 95.12 91 LYS A N 1
ATOM 763 C CA . LYS A 1 91 ? -10.611 -1.513 -4.119 1.00 95.12 91 LYS A CA 1
ATOM 764 C C . LYS A 1 91 ? -11.970 -1.743 -3.463 1.00 95.12 91 LYS A C 1
ATOM 766 O O . LYS A 1 91 ? -12.910 -2.134 -4.149 1.00 95.12 91 LYS A O 1
ATOM 771 N N . LEU A 1 92 ? -12.074 -1.581 -2.145 1.00 96.19 92 LEU A N 1
ATOM 772 C CA . LEU A 1 92 ? -13.297 -1.880 -1.388 1.00 96.19 92 LEU A CA 1
ATOM 773 C C . LEU A 1 92 ? -13.838 -0.675 -0.625 1.00 96.19 92 LEU A C 1
ATOM 775 O O . LEU A 1 92 ? -15.042 -0.585 -0.382 1.00 96.19 92 LEU A O 1
ATOM 779 N N . PHE A 1 93 ? -12.958 0.225 -0.199 1.00 96.94 93 PHE A N 1
ATOM 780 C CA . PHE A 1 93 ? -13.296 1.335 0.672 1.00 96.94 93 PHE A CA 1
ATOM 781 C C . PHE A 1 93 ? -13.196 2.663 -0.090 1.00 96.94 93 PHE A C 1
ATOM 783 O O . PHE A 1 93 ? -12.303 2.811 -0.919 1.00 96.94 93 PHE A O 1
ATOM 790 N N . PRO A 1 94 ? -14.073 3.640 0.203 1.00 96.44 94 PRO A N 1
ATOM 791 C CA . PRO A 1 94 ? -13.987 4.962 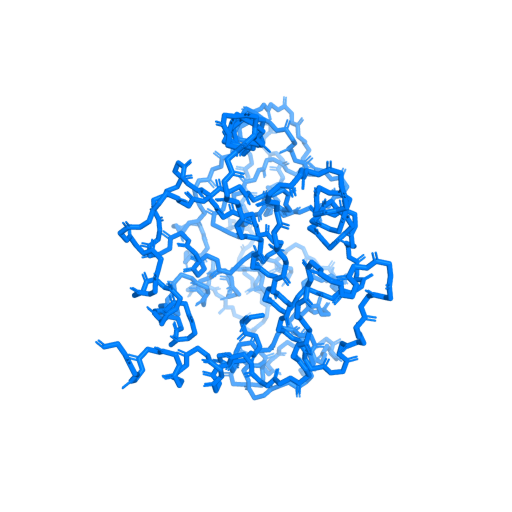-0.413 1.00 96.44 94 PRO A CA 1
ATOM 792 C C . PRO A 1 94 ? -12.679 5.676 -0.047 1.00 96.44 94 PRO A C 1
ATOM 794 O O . PRO A 1 94 ? -12.303 5.691 1.131 1.00 96.44 94 PRO A O 1
ATOM 797 N N . ASP A 1 95 ? -12.013 6.300 -1.021 1.00 93.94 95 ASP A N 1
ATOM 798 C CA . ASP A 1 95 ? -10.707 6.956 -0.843 1.00 93.94 95 ASP A CA 1
ATOM 799 C C . ASP A 1 95 ? -10.733 8.081 0.209 1.00 93.94 95 ASP A C 1
ATOM 801 O O . ASP A 1 95 ? -9.741 8.343 0.901 1.00 93.94 95 ASP A O 1
ATOM 805 N N . GLU A 1 96 ? -11.881 8.733 0.417 1.00 96.69 96 GLU A N 1
ATOM 806 C CA . GLU A 1 96 ? -12.039 9.754 1.450 1.00 96.69 96 GLU A CA 1
ATOM 807 C C . GLU A 1 96 ? -11.912 9.195 2.877 1.00 96.69 96 GLU A C 1
ATOM 809 O O . GLU A 1 96 ? -11.599 9.952 3.799 1.00 96.69 96 GLU A O 1
ATOM 814 N N . LYS A 1 97 ? -12.085 7.878 3.058 1.00 97.88 97 LYS A N 1
ATOM 815 C CA . LYS A 1 97 ? -11.936 7.168 4.338 1.00 97.88 97 LYS A CA 1
ATOM 816 C C . LYS A 1 97 ? -10.578 6.487 4.511 1.00 97.88 97 LYS A C 1
ATOM 818 O O . LYS A 1 97 ? -10.400 5.757 5.489 1.00 97.88 97 LYS A O 1
ATOM 823 N N . ILE A 1 98 ? -9.638 6.697 3.591 1.00 97.75 98 ILE A N 1
ATOM 824 C CA . ILE A 1 98 ? -8.317 6.068 3.611 1.00 97.75 98 ILE A CA 1
ATOM 825 C C . ILE A 1 98 ? -7.231 7.145 3.737 1.00 97.75 98 ILE A C 1
ATOM 827 O O . ILE A 1 98 ? -7.277 8.200 3.101 1.00 97.75 98 ILE A O 1
ATOM 831 N N . CYS A 1 99 ? -6.228 6.866 4.568 1.00 98.12 99 CYS A N 1
ATOM 832 C CA . CYS A 1 99 ? -4.976 7.606 4.648 1.00 98.12 99 CYS A CA 1
ATOM 833 C C . CYS A 1 99 ? -3.800 6.658 4.383 1.00 98.12 99 CYS A C 1
ATOM 835 O O . CYS A 1 99 ? -3.649 5.633 5.056 1.00 98.12 99 CYS A O 1
ATOM 837 N N . LEU A 1 100 ? -2.964 7.032 3.412 1.00 97.25 100 LEU A N 1
ATOM 838 C CA . LEU A 1 100 ? -1.820 6.261 2.919 1.00 97.25 100 LEU A CA 1
ATOM 839 C C . LEU A 1 100 ? -0.518 7.031 3.217 1.00 97.25 100 LEU A C 1
ATOM 841 O O . LEU A 1 100 ? 0.096 7.599 2.314 1.00 97.25 100 LEU A O 1
ATOM 845 N N . PRO A 1 101 ? -0.077 7.112 4.489 1.00 97.12 101 PRO A N 1
ATOM 846 C CA . PRO A 1 101 ? 1.110 7.878 4.889 1.00 97.12 101 PRO A CA 1
ATOM 847 C C . PRO A 1 101 ? 2.408 7.435 4.195 1.00 97.12 101 PRO A C 1
ATOM 849 O O . PRO A 1 101 ? 3.363 8.218 4.139 1.00 97.12 101 PRO A O 1
ATOM 852 N N . GLN A 1 102 ? 2.438 6.196 3.692 1.00 96.56 102 GLN A N 1
ATOM 853 C CA . GLN A 1 102 ? 3.565 5.585 2.985 1.00 96.56 102 GLN A CA 1
ATOM 854 C C . GLN A 1 102 ? 3.443 5.627 1.458 1.00 96.56 102 GLN A C 1
ATOM 856 O O . GLN A 1 102 ? 4.315 5.077 0.783 1.00 96.56 102 GLN A O 1
ATOM 861 N N . GLY A 1 103 ? 2.391 6.254 0.931 1.00 95.81 103 GLY A N 1
ATOM 862 C CA . GLY A 1 103 ? 2.056 6.174 -0.483 1.00 95.81 103 GLY A CA 1
ATOM 863 C C . GLY A 1 103 ? 1.426 4.836 -0.874 1.00 95.81 103 GLY A C 1
ATOM 864 O O . GLY A 1 103 ? 1.112 4.020 -0.004 1.00 95.81 103 GLY A O 1
ATOM 865 N N . ASP A 1 104 ? 1.233 4.630 -2.174 1.00 92.62 104 ASP A N 1
ATOM 866 C CA . ASP A 1 104 ? 0.652 3.420 -2.767 1.00 92.62 104 ASP A CA 1
ATOM 867 C C . ASP A 1 104 ? 1.059 3.315 -4.251 1.00 92.62 104 ASP A C 1
ATOM 869 O O . ASP A 1 104 ? 1.292 4.323 -4.923 1.00 92.62 104 ASP A O 1
ATOM 873 N N . ALA A 1 105 ? 1.169 2.089 -4.761 1.00 83.12 105 ALA A N 1
ATOM 874 C CA . ALA A 1 105 ? 1.748 1.763 -6.063 1.00 83.12 105 ALA A CA 1
ATOM 875 C C . ALA A 1 105 ? 0.895 2.198 -7.269 1.00 83.12 105 ALA A C 1
ATOM 877 O O . ALA A 1 105 ? 1.389 2.203 -8.395 1.00 83.12 105 ALA A O 1
ATOM 878 N N . HIS A 1 106 ? -0.366 2.591 -7.057 1.00 90.81 106 HIS A N 1
ATOM 879 C CA . HIS A 1 106 ? -1.247 3.100 -8.119 1.00 90.81 106 HIS A CA 1
ATOM 880 C C . HIS A 1 106 ? -0.933 4.522 -8.606 1.00 90.81 106 HIS A C 1
ATOM 882 O O . HIS A 1 106 ? -1.528 4.966 -9.590 1.00 90.81 106 HIS A O 1
ATOM 888 N N . TRP A 1 107 ? -0.003 5.226 -7.956 1.00 96.50 107 TRP A N 1
ATOM 889 C CA . TRP A 1 107 ? 0.426 6.566 -8.351 1.00 96.50 107 TRP A CA 1
ATOM 890 C C . TRP A 1 107 ? 1.923 6.605 -8.645 1.00 96.50 107 TRP A C 1
ATOM 892 O O . TRP A 1 107 ? 2.729 5.988 -7.949 1.00 96.50 107 TRP A O 1
ATOM 902 N N . PHE A 1 108 ? 2.302 7.412 -9.627 1.00 97.94 108 PHE A N 1
ATOM 903 C CA . PHE A 1 108 ? 3.672 7.854 -9.858 1.00 97.94 108 PHE A CA 1
ATOM 904 C C . PHE A 1 108 ? 3.834 9.324 -9.490 1.00 97.94 108 PHE A C 1
ATOM 906 O O . PHE A 1 108 ? 2.886 10.099 -9.494 1.00 97.94 108 PHE A O 1
ATOM 913 N N . GLN A 1 109 ? 5.065 9.730 -9.229 1.00 98.25 109 GLN A N 1
ATOM 914 C CA . GLN A 1 109 ? 5.481 11.112 -9.036 1.00 98.25 109 GLN A CA 1
ATOM 915 C C . GLN A 1 109 ? 6.716 11.398 -9.894 1.00 98.25 109 GLN A C 1
ATOM 917 O O . GLN A 1 109 ? 7.330 10.489 -10.453 1.00 98.25 109 GLN A O 1
ATOM 922 N N . CYS A 1 110 ? 7.127 12.662 -9.987 1.00 98.25 110 CYS A N 1
ATOM 923 C CA . CYS A 1 110 ? 8.448 12.962 -10.535 1.00 98.25 110 CYS A CA 1
ATOM 924 C C . CYS A 1 110 ? 9.544 12.377 -9.621 1.00 98.25 110 CYS A C 1
ATOM 926 O O . CYS A 1 110 ? 9.490 12.573 -8.402 1.00 98.25 110 CYS A O 1
ATOM 928 N N . GLY A 1 111 ? 10.554 11.712 -10.196 1.00 97.25 111 GLY A N 1
ATOM 929 C CA . GLY A 1 111 ? 11.713 11.212 -9.447 1.00 97.25 111 GLY A CA 1
ATOM 930 C C . GLY A 1 111 ? 12.613 12.331 -8.914 1.00 97.25 111 GLY A C 1
ATOM 931 O O . GLY A 1 111 ? 13.302 12.155 -7.918 1.00 97.25 111 GLY A O 1
ATOM 932 N N . ASN A 1 112 ? 12.541 13.521 -9.517 1.00 96.38 112 ASN A N 1
ATOM 933 C CA . ASN A 1 112 ? 13.092 14.763 -8.979 1.00 96.38 112 ASN A CA 1
ATOM 934 C C . ASN A 1 112 ? 11.909 15.674 -8.637 1.00 96.38 112 ASN A C 1
ATOM 936 O O . ASN A 1 112 ? 11.493 16.387 -9.545 1.00 96.38 112 ASN A O 1
ATOM 940 N N . PRO A 1 113 ? 11.328 15.628 -7.421 1.00 95.00 113 PRO A N 1
ATOM 941 C CA . PRO A 1 113 ? 9.997 16.161 -7.089 1.00 95.00 113 PRO A CA 1
ATOM 942 C C . PRO A 1 113 ? 9.882 17.673 -7.362 1.00 95.00 113 PRO A C 1
ATOM 944 O O . PRO A 1 113 ? 9.991 18.506 -6.468 1.00 95.00 113 PRO A O 1
ATOM 947 N N . CYS A 1 114 ? 9.710 18.031 -8.636 1.00 98.06 114 CYS A N 1
ATOM 948 C CA . CYS A 1 114 ? 9.864 19.386 -9.160 1.00 98.06 114 CYS A CA 1
ATOM 949 C C . CYS A 1 114 ? 8.573 20.191 -9.069 1.00 98.06 114 CYS A C 1
ATOM 951 O O . CYS A 1 114 ? 8.597 21.411 -9.206 1.00 98.06 114 CYS A O 1
ATOM 953 N N . HIS A 1 115 ? 7.458 19.508 -8.834 1.00 98.12 115 HIS A N 1
ATOM 954 C CA . HIS A 1 115 ? 6.138 20.073 -8.630 1.00 98.12 115 HIS A CA 1
ATOM 955 C C . HIS A 1 115 ? 5.303 19.119 -7.771 1.00 98.12 115 HIS A C 1
ATOM 957 O O . HIS A 1 115 ? 5.648 17.950 -7.590 1.00 98.12 115 HIS A O 1
ATOM 963 N N . ASP A 1 116 ? 4.226 19.655 -7.208 1.00 98.00 116 ASP A N 1
ATOM 964 C CA . ASP A 1 116 ? 3.327 18.947 -6.302 1.00 98.00 116 ASP A CA 1
ATOM 965 C C . ASP A 1 116 ? 2.204 18.257 -7.091 1.00 98.00 116 ASP A C 1
ATOM 967 O O . ASP A 1 116 ? 1.100 18.782 -7.168 1.00 98.00 116 ASP A O 1
ATOM 971 N N . GLU A 1 117 ? 2.509 17.125 -7.734 1.00 97.81 117 GLU A N 1
ATOM 972 C CA . GLU A 1 117 ? 1.522 16.319 -8.465 1.00 97.81 117 GLU A CA 1
ATOM 973 C C . GLU A 1 117 ? 1.899 14.832 -8.458 1.00 97.81 117 GLU A C 1
ATOM 975 O O . GLU A 1 117 ? 3.082 14.470 -8.507 1.00 97.81 117 GLU A O 1
ATOM 980 N N . VAL A 1 118 ? 0.879 13.973 -8.459 1.00 97.62 118 VAL A N 1
ATOM 981 C CA . VAL A 1 118 ? 1.008 12.533 -8.694 1.00 97.62 118 VAL A CA 1
ATOM 982 C C . VAL A 1 118 ? 0.128 12.104 -9.867 1.00 97.62 118 VAL A C 1
ATOM 984 O O . VAL A 1 118 ? -0.879 12.733 -10.169 1.00 97.62 118 VAL A O 1
ATOM 987 N N . TYR A 1 119 ? 0.501 11.019 -10.534 1.00 97.88 119 TYR A N 1
ATOM 988 C CA . TYR A 1 119 ? -0.078 10.580 -11.800 1.00 97.88 119 TYR A CA 1
ATOM 989 C C . TYR A 1 119 ? -0.575 9.151 -11.687 1.00 97.88 119 TYR A C 1
ATOM 991 O O . TYR A 1 119 ? 0.146 8.293 -11.179 1.00 97.88 119 TYR A O 1
ATOM 999 N N . TYR A 1 120 ? -1.795 8.891 -12.150 1.00 97.06 120 TYR A N 1
ATOM 1000 C CA . TYR A 1 120 ? -2.361 7.548 -12.096 1.00 97.06 120 TYR A CA 1
ATOM 1001 C C . TYR A 1 120 ? -1.534 6.598 -12.962 1.00 97.06 120 TYR A C 1
ATOM 1003 O O . TYR A 1 120 ? -1.252 6.896 -14.123 1.00 97.06 120 TYR A O 1
ATOM 1011 N N . ALA A 1 121 ? -1.101 5.482 -12.381 1.00 96.75 121 ALA A N 1
ATOM 1012 C CA . ALA A 1 121 ? -0.023 4.681 -12.945 1.00 96.75 121 ALA A CA 1
ATOM 1013 C C . ALA A 1 121 ? -0.490 3.531 -13.848 1.00 96.75 121 ALA A C 1
ATOM 1015 O O . ALA A 1 121 ? 0.343 2.961 -14.546 1.00 96.75 121 ALA A O 1
ATOM 1016 N N . GLU A 1 122 ? -1.781 3.180 -13.857 1.00 97.50 122 GLU A N 1
ATOM 1017 C CA . GLU A 1 122 ? -2.262 1.923 -14.453 1.00 97.50 122 GLU A CA 1
ATOM 1018 C C . GLU A 1 122 ? -1.852 1.743 -15.920 1.00 97.50 122 GLU A C 1
ATOM 1020 O O . GLU A 1 122 ? -1.232 0.740 -16.266 1.00 97.50 122 GLU A O 1
ATOM 1025 N N . GLU A 1 123 ? -2.148 2.721 -16.779 1.00 97.88 123 GLU A N 1
ATOM 1026 C CA . GLU A 1 123 ? -1.842 2.631 -18.212 1.00 97.88 123 GLU A CA 1
ATOM 1027 C C . GLU A 1 123 ? -0.331 2.521 -18.463 1.00 97.88 123 GLU A C 1
ATOM 1029 O O . GLU A 1 123 ? 0.114 1.697 -19.260 1.00 97.88 123 GLU A O 1
ATOM 1034 N N . MET A 1 124 ? 0.472 3.302 -17.730 1.00 98.00 124 MET A N 1
ATOM 1035 C CA . MET A 1 124 ? 1.933 3.267 -17.833 1.00 98.00 124 MET A CA 1
ATOM 1036 C C . MET A 1 124 ? 2.498 1.919 -17.372 1.00 98.00 124 MET A C 1
ATOM 1038 O O . MET A 1 124 ? 3.361 1.354 -18.043 1.00 98.00 124 MET A O 1
ATOM 1042 N N . LEU A 1 125 ? 2.008 1.394 -16.245 1.00 98.19 125 LEU A N 1
ATOM 1043 C CA . LEU A 1 125 ? 2.414 0.101 -15.695 1.00 98.19 125 LEU A CA 1
ATOM 1044 C C . LEU A 1 125 ? 2.085 -1.037 -16.659 1.00 98.19 125 LEU A C 1
ATOM 1046 O O . LEU A 1 125 ? 2.969 -1.837 -16.951 1.00 98.19 125 LEU A O 1
ATOM 1050 N N . ARG A 1 126 ? 0.860 -1.075 -17.194 1.00 98.50 126 ARG A N 1
ATOM 1051 C CA . ARG A 1 126 ? 0.433 -2.112 -18.143 1.00 98.50 126 ARG A CA 1
ATOM 1052 C C . ARG A 1 126 ? 1.240 -2.056 -19.434 1.00 98.50 126 ARG A C 1
ATOM 1054 O O . ARG A 1 126 ? 1.781 -3.073 -19.847 1.00 98.50 126 ARG A O 1
ATOM 1061 N N . ASN A 1 127 ? 1.415 -0.866 -20.012 1.00 98.62 127 ASN A N 1
ATOM 1062 C CA . ASN A 1 127 ? 2.199 -0.705 -21.236 1.00 98.62 127 ASN A CA 1
ATOM 1063 C C . ASN A 1 127 ? 3.657 -1.165 -21.055 1.00 98.62 127 ASN A C 1
ATOM 1065 O O . ASN A 1 127 ? 4.201 -1.857 -21.912 1.00 98.62 127 ASN A O 1
ATOM 1069 N N . MET A 1 128 ? 4.290 -0.828 -19.928 1.00 98.62 128 MET A N 1
ATOM 1070 C CA . MET A 1 128 ? 5.622 -1.345 -19.603 1.00 98.62 128 MET A CA 1
ATOM 1071 C C . MET A 1 128 ? 5.615 -2.870 -19.427 1.00 98.62 128 MET A C 1
ATOM 1073 O O . MET A 1 128 ? 6.461 -3.539 -20.015 1.00 98.62 128 MET A O 1
ATOM 1077 N N . ALA A 1 129 ? 4.663 -3.415 -18.661 1.00 98.38 129 ALA A N 1
ATOM 1078 C CA . ALA A 1 129 ? 4.578 -4.841 -18.351 1.00 98.38 129 ALA A CA 1
ATOM 1079 C C . ALA A 1 129 ? 4.357 -5.712 -19.601 1.00 98.38 129 ALA A C 1
ATOM 1081 O O . ALA A 1 129 ? 5.022 -6.736 -19.754 1.00 98.38 129 ALA A O 1
ATOM 1082 N N . ASP A 1 130 ? 3.492 -5.272 -20.519 1.00 98.50 130 ASP A N 1
ATOM 1083 C CA . ASP A 1 130 ? 3.188 -5.964 -21.780 1.00 98.50 130 ASP A CA 1
ATOM 1084 C C . ASP A 1 130 ? 4.394 -6.030 -22.732 1.00 98.50 130 ASP A C 1
ATOM 1086 O O . ASP A 1 130 ? 4.442 -6.877 -23.626 1.00 98.50 130 ASP A O 1
ATOM 1090 N N . ASN A 1 131 ? 5.384 -5.154 -22.537 1.00 98.69 131 ASN A N 1
ATOM 1091 C CA . ASN A 1 131 ? 6.583 -5.053 -23.367 1.00 98.69 131 ASN A CA 1
ATOM 1092 C C . ASN A 1 131 ? 7.856 -5.555 -22.662 1.00 98.69 131 ASN A C 1
ATOM 1094 O O . ASN A 1 131 ? 8.960 -5.317 -23.157 1.00 98.69 131 ASN A O 1
ATOM 1098 N N . ILE A 1 132 ? 7.743 -6.250 -21.525 1.00 98.50 132 ILE A N 1
ATOM 1099 C CA . ILE A 1 132 ? 8.910 -6.848 -20.864 1.00 98.50 132 ILE A CA 1
ATOM 1100 C C . ILE A 1 132 ? 9.484 -7.974 -21.733 1.00 98.50 132 ILE A C 1
ATOM 1102 O O . ILE A 1 132 ? 8.788 -8.916 -22.112 1.00 98.50 132 ILE A O 1
ATOM 1106 N N . VAL A 1 133 ? 10.792 -7.919 -21.981 1.00 97.06 133 VAL A N 1
ATOM 1107 C CA . VAL A 1 133 ? 11.570 -9.011 -22.575 1.00 97.06 133 VAL A CA 1
ATOM 1108 C C . VAL A 1 133 ? 12.648 -9.426 -21.576 1.00 97.06 133 VAL A C 1
ATOM 1110 O O . VAL A 1 133 ? 13.499 -8.617 -21.205 1.00 97.06 133 VAL A O 1
ATOM 1113 N N . ASP A 1 134 ? 12.601 -10.689 -21.139 1.00 93.25 134 ASP A N 1
ATOM 1114 C CA . ASP A 1 134 ? 13.387 -11.224 -20.013 1.00 93.25 134 ASP A CA 1
ATOM 1115 C C . ASP A 1 134 ? 13.072 -10.472 -18.707 1.00 93.25 134 ASP A C 1
ATOM 1117 O O . ASP A 1 134 ? 12.011 -10.685 -18.124 1.00 93.25 134 ASP A O 1
ATOM 1121 N N . THR A 1 135 ? 13.930 -9.545 -18.283 1.00 97.50 135 THR A N 1
ATOM 1122 C CA . THR A 1 135 ? 13.711 -8.678 -17.113 1.00 97.50 135 THR A CA 1
ATOM 1123 C C . THR A 1 135 ? 13.960 -7.209 -17.444 1.00 97.50 135 THR A C 1
ATOM 1125 O O . THR A 1 135 ? 14.467 -6.458 -16.617 1.00 97.50 135 THR A O 1
ATOM 1128 N N . ARG A 1 136 ? 13.642 -6.788 -18.676 1.00 98.62 136 ARG A N 1
ATOM 1129 C CA . ARG A 1 136 ? 13.870 -5.421 -19.174 1.00 98.62 136 ARG A CA 1
ATOM 1130 C C . ARG A 1 136 ? 12.684 -4.901 -19.969 1.00 98.62 136 ARG A C 1
ATOM 1132 O O . ARG A 1 136 ? 12.097 -5.644 -20.749 1.00 98.62 136 ARG A O 1
ATOM 1139 N N . ILE A 1 137 ? 12.392 -3.612 -19.823 1.00 98.81 137 ILE A N 1
ATOM 1140 C CA . ILE A 1 137 ? 11.492 -2.879 -20.726 1.00 98.81 137 ILE A CA 1
ATOM 1141 C C . ILE A 1 137 ? 12.283 -2.154 -21.831 1.00 98.81 137 ILE A C 1
ATOM 1143 O O . ILE A 1 137 ? 13.478 -1.898 -21.656 1.00 98.81 137 ILE A O 1
ATOM 1147 N N . PRO A 1 138 ? 11.645 -1.763 -22.946 1.00 98.62 138 PRO A N 1
ATOM 1148 C CA . PRO A 1 138 ? 12.216 -0.810 -23.892 1.00 98.62 138 PRO A CA 1
ATOM 1149 C C . PRO A 1 138 ? 12.473 0.561 -23.243 1.00 98.62 138 PRO A C 1
ATOM 1151 O O . PRO A 1 138 ? 11.659 1.054 -22.458 1.00 98.62 138 PRO A O 1
ATOM 1154 N N . THR A 1 139 ? 13.594 1.203 -23.580 1.00 98.50 139 THR A N 1
ATOM 1155 C CA . THR A 1 139 ? 14.024 2.489 -22.994 1.00 98.50 139 THR A CA 1
ATOM 1156 C C . THR A 1 139 ? 12.999 3.608 -23.210 1.00 98.50 139 THR A C 1
ATOM 1158 O O . THR A 1 139 ? 12.837 4.487 -22.364 1.00 98.50 139 THR A O 1
ATOM 1161 N N . GLU A 1 140 ? 12.282 3.594 -24.332 1.00 98.19 140 GLU A N 1
ATOM 1162 C CA . GLU A 1 140 ? 11.235 4.561 -24.659 1.00 98.19 140 GLU A CA 1
ATOM 1163 C C . GLU A 1 140 ? 10.013 4.484 -23.737 1.00 98.19 140 GLU A C 1
ATOM 1165 O O . GLU A 1 140 ? 9.270 5.463 -23.656 1.00 98.19 140 GLU A O 1
ATOM 1170 N N . LEU A 1 141 ? 9.825 3.365 -23.026 1.00 98.62 141 LEU A N 1
ATOM 1171 C CA . LEU A 1 141 ? 8.726 3.172 -22.081 1.00 98.62 141 LEU A CA 1
ATOM 1172 C C . LEU A 1 141 ? 9.066 3.607 -20.653 1.00 98.62 141 LEU A C 1
ATOM 1174 O O . LEU A 1 141 ? 8.175 3.622 -19.807 1.00 98.62 141 LEU A O 1
ATOM 1178 N N . ILE A 1 142 ? 10.319 3.991 -20.373 1.00 98.62 142 ILE A N 1
ATOM 1179 C CA . ILE A 1 142 ? 10.686 4.558 -19.071 1.00 98.62 142 ILE A CA 1
ATOM 1180 C C . ILE A 1 142 ? 9.829 5.816 -18.832 1.00 98.62 142 ILE A C 1
ATOM 1182 O O . ILE A 1 142 ? 9.886 6.752 -19.641 1.00 98.62 142 ILE A O 1
ATOM 1186 N N . PRO A 1 143 ? 9.049 5.876 -17.737 1.00 98.12 143 PRO A N 1
ATOM 1187 C CA . PRO A 1 143 ? 8.096 6.951 -17.517 1.00 98.12 143 PRO A CA 1
ATOM 1188 C C . PRO A 1 143 ? 8.825 8.267 -17.243 1.00 98.12 143 PRO A C 1
ATOM 1190 O O . PRO A 1 143 ? 9.768 8.328 -16.449 1.00 98.12 143 PRO A O 1
ATOM 1193 N N . LYS A 1 144 ? 8.372 9.340 -17.897 1.00 98.44 144 LYS A N 1
ATOM 1194 C CA . LYS A 1 144 ? 8.974 10.676 -17.807 1.00 98.44 144 LYS A CA 1
ATOM 1195 C C . LYS A 1 144 ? 7.994 11.679 -17.231 1.00 98.44 144 LYS A C 1
ATOM 1197 O O . LYS A 1 144 ? 6.839 11.753 -17.639 1.00 98.44 144 LYS A O 1
ATOM 1202 N N . CYS A 1 145 ? 8.494 12.502 -16.321 1.00 98.50 145 CYS A N 1
ATOM 1203 C CA . CYS A 1 145 ? 7.779 13.633 -15.770 1.00 98.50 145 CYS A CA 1
ATOM 1204 C C . CYS A 1 145 ? 7.374 14.590 -16.902 1.00 98.50 145 CYS A C 1
ATOM 1206 O O . CYS A 1 145 ? 8.252 15.074 -17.625 1.00 98.50 145 CYS A O 1
ATOM 1208 N N . PRO A 1 146 ? 6.083 14.941 -17.030 1.00 97.88 146 PRO A N 1
ATOM 1209 C CA . PRO A 1 146 ? 5.613 15.811 -18.107 1.00 97.88 146 PRO A CA 1
ATOM 1210 C C . PRO A 1 146 ? 6.061 17.272 -17.944 1.00 97.88 146 PRO A C 1
ATOM 1212 O O . PRO A 1 146 ? 5.897 18.065 -18.865 1.00 97.88 146 PRO A O 1
ATOM 1215 N N . VAL A 1 147 ? 6.619 17.640 -16.784 1.00 98.44 147 VAL A N 1
ATOM 1216 C CA . VAL A 1 147 ? 7.068 19.007 -16.482 1.00 98.44 147 VAL A CA 1
ATOM 1217 C C . VAL A 1 147 ? 8.562 19.185 -16.756 1.00 98.44 147 VAL A C 1
ATOM 1219 O O . VAL A 1 147 ? 8.947 20.105 -17.471 1.00 98.44 147 VAL A O 1
ATOM 1222 N N . CYS A 1 148 ? 9.418 18.322 -16.200 1.00 98.31 148 CYS A N 1
ATOM 1223 C CA . CYS A 1 148 ? 10.877 18.471 -16.301 1.00 98.31 148 CYS A CA 1
ATOM 1224 C C . CYS A 1 148 ? 11.557 17.449 -17.226 1.00 98.31 148 CYS A C 1
ATOM 1226 O O . CYS A 1 148 ? 12.760 17.548 -17.455 1.00 98.31 148 CYS A O 1
ATOM 1228 N N . GLY A 1 149 ? 10.821 16.451 -17.728 1.00 98.19 149 GLY A N 1
ATOM 1229 C CA . GLY A 1 149 ? 11.353 15.377 -18.573 1.00 98.19 149 GLY A CA 1
ATOM 1230 C C . GLY A 1 149 ? 12.194 14.322 -17.843 1.00 98.19 149 GLY A C 1
ATOM 1231 O O . GLY A 1 149 ? 12.653 13.379 -18.486 1.00 98.19 149 GLY A O 1
ATOM 1232 N N . GLY A 1 150 ? 12.406 14.460 -16.529 1.00 98.00 150 GLY A N 1
ATOM 1233 C CA . GLY A 1 150 ? 13.131 13.482 -15.712 1.00 98.00 150 GLY A CA 1
ATOM 1234 C C . GLY A 1 150 ? 12.362 12.174 -15.525 1.00 98.00 150 GLY A C 1
ATOM 1235 O O . GLY A 1 150 ? 11.142 12.153 -15.657 1.00 98.00 150 GLY A O 1
ATOM 1236 N N . GLU A 1 151 ? 13.065 11.090 -15.198 1.00 98.38 151 GLU A N 1
ATOM 1237 C CA . GLU A 1 151 ? 12.441 9.797 -14.888 1.00 98.38 151 GLU A CA 1
ATOM 1238 C C . GLU A 1 151 ? 11.465 9.927 -13.702 1.00 98.38 151 GLU A C 1
ATOM 1240 O O . GLU A 1 151 ? 11.713 10.668 -12.743 1.00 98.38 151 GLU A O 1
ATOM 1245 N N . MET A 1 152 ? 10.317 9.259 -13.797 1.00 98.19 152 MET A N 1
ATOM 1246 C CA . MET A 1 152 ? 9.330 9.206 -12.718 1.00 98.19 152 MET A CA 1
ATOM 1247 C C . MET A 1 152 ? 9.749 8.211 -11.631 1.00 98.19 152 MET A C 1
ATOM 1249 O O . MET A 1 152 ? 10.767 7.537 -11.724 1.00 98.19 152 MET A O 1
ATOM 12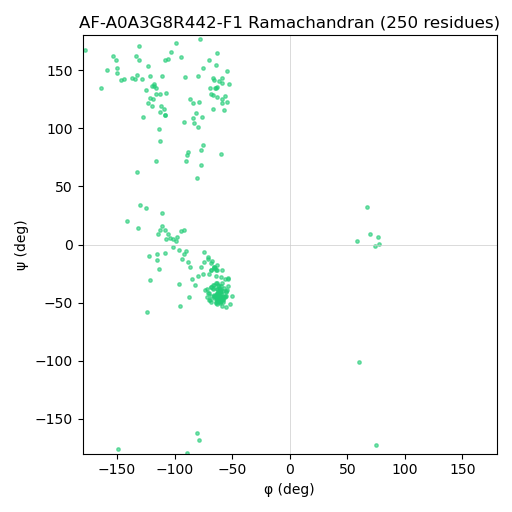53 N N . GLU A 1 153 ? 8.957 8.133 -10.572 1.00 96.81 153 GLU A N 1
ATOM 1254 C CA . GLU A 1 153 ? 9.170 7.245 -9.436 1.00 96.81 153 GLU A CA 1
ATOM 1255 C C . GLU A 1 153 ? 7.797 6.805 -8.906 1.00 96.81 153 GLU A C 1
ATOM 1257 O O . GLU A 1 153 ? 6.881 7.634 -8.884 1.00 96.81 153 GLU A O 1
ATOM 1262 N N . PRO A 1 154 ? 7.601 5.548 -8.466 1.00 96.56 154 PRO A N 1
ATOM 1263 C CA . PRO A 1 154 ? 6.406 5.179 -7.718 1.00 96.56 154 PRO A CA 1
ATOM 1264 C C . PRO A 1 154 ? 6.190 6.106 -6.521 1.00 96.56 154 PRO A C 1
ATOM 1266 O O . PRO A 1 154 ? 7.131 6.436 -5.799 1.00 96.56 154 PRO A O 1
ATOM 1269 N N . TRP A 1 155 ? 4.948 6.519 -6.278 1.00 97.38 155 TRP A N 1
ATOM 1270 C CA . TRP A 1 155 ? 4.594 7.327 -5.113 1.00 97.38 155 TRP A CA 1
ATOM 1271 C C . TRP A 1 155 ? 4.527 6.438 -3.866 1.00 97.38 155 TRP A C 1
ATOM 1273 O O . TRP A 1 155 ? 3.474 6.156 -3.304 1.00 97.38 155 TRP A O 1
ATOM 1283 N N . ILE A 1 156 ? 5.696 5.960 -3.459 1.00 94.56 156 ILE A N 1
ATOM 1284 C CA . ILE A 1 156 ? 5.962 5.075 -2.330 1.00 94.56 156 ILE A CA 1
ATOM 1285 C C . ILE A 1 156 ? 7.071 5.725 -1.503 1.00 94.56 156 ILE A C 1
ATOM 1287 O O . ILE A 1 156 ? 7.998 6.322 -2.059 1.00 94.56 156 ILE A O 1
ATOM 1291 N N . ARG A 1 157 ? 7.002 5.631 -0.168 1.00 93.88 157 ARG A N 1
ATOM 1292 C CA . ARG A 1 157 ? 7.971 6.320 0.692 1.00 93.88 157 ARG A CA 1
ATOM 1293 C C . ARG A 1 157 ? 9.422 5.915 0.387 1.00 93.88 157 ARG A C 1
ATOM 1295 O O . ARG A 1 157 ? 9.844 4.784 0.618 1.00 93.88 157 ARG A O 1
ATOM 1302 N N . SER A 1 158 ? 10.180 6.903 -0.075 1.00 92.44 158 SER A N 1
ATOM 1303 C CA . SER A 1 158 ? 11.583 6.885 -0.485 1.00 92.44 158 SER A CA 1
ATOM 1304 C C . SER A 1 158 ? 12.209 8.263 -0.196 1.00 92.44 158 SER A C 1
ATOM 1306 O O . SER A 1 158 ? 11.552 9.144 0.364 1.00 92.44 158 SER A O 1
ATOM 1308 N N . TYR A 1 159 ? 13.470 8.485 -0.581 1.00 93.56 159 TYR A N 1
ATOM 1309 C CA . TYR A 1 159 ? 14.145 9.782 -0.397 1.00 93.56 159 TYR A CA 1
ATOM 1310 C C . TYR A 1 159 ? 13.504 10.942 -1.163 1.00 93.56 159 TYR A C 1
ATOM 1312 O O . TYR A 1 159 ? 13.709 12.096 -0.796 1.00 93.56 159 TYR A O 1
ATOM 1320 N N . VAL A 1 160 ? 12.747 10.640 -2.216 1.00 96.12 160 VAL A N 1
ATOM 1321 C CA . VAL A 1 160 ? 12.110 11.640 -3.079 1.00 96.12 160 VAL A CA 1
ATOM 1322 C C . VAL A 1 160 ? 10.600 11.705 -2.869 1.00 96.12 160 VAL A C 1
ATOM 1324 O O . VAL A 1 160 ? 9.926 12.437 -3.585 1.00 96.12 160 VAL A O 1
ATOM 1327 N N . PHE A 1 161 ? 10.065 10.961 -1.894 1.00 97.31 161 PHE A N 1
ATOM 1328 C CA . PHE A 1 161 ? 8.628 10.837 -1.661 1.00 97.31 161 PHE A CA 1
ATOM 1329 C C . PHE A 1 161 ? 7.941 12.189 -1.494 1.00 97.31 161 PHE A C 1
ATOM 1331 O O . PHE A 1 161 ? 8.278 12.981 -0.611 1.00 97.31 161 PHE A O 1
ATOM 1338 N N . LEU A 1 162 ? 6.948 12.426 -2.343 1.00 97.31 162 LEU A N 1
ATOM 1339 C CA . LEU A 1 162 ? 6.219 13.675 -2.385 1.00 97.31 162 LEU A CA 1
ATOM 1340 C C . LEU A 1 162 ? 5.116 13.688 -1.317 1.00 97.31 162 LEU A C 1
ATOM 1342 O O . LEU A 1 162 ? 4.045 13.105 -1.489 1.00 97.31 162 LEU A O 1
ATOM 1346 N N . GLU A 1 163 ? 5.345 14.428 -0.232 1.00 97.50 163 GLU A N 1
ATOM 1347 C CA . GLU A 1 163 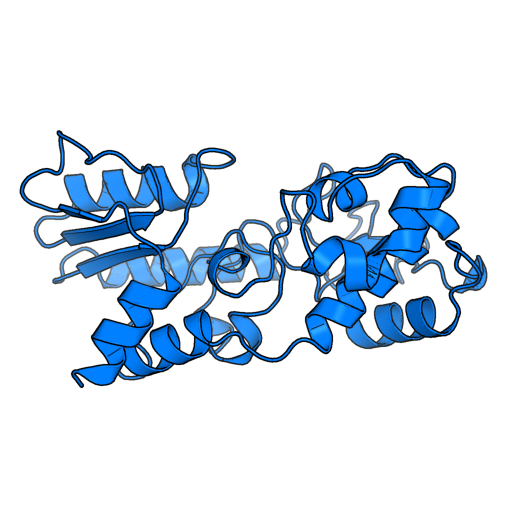? 4.318 14.794 0.759 1.00 97.50 163 GLU A CA 1
ATOM 1348 C C . GLU A 1 163 ? 3.484 15.988 0.261 1.00 97.50 163 GLU A C 1
ATOM 1350 O O . GLU A 1 163 ? 3.430 17.067 0.861 1.00 97.50 163 GLU A O 1
ATOM 1355 N N . GLY A 1 164 ? 2.882 15.780 -0.906 1.00 97.38 164 GLY A N 1
ATOM 1356 C CA . GLY A 1 164 ? 2.138 16.763 -1.677 1.00 97.38 164 GLY A CA 1
ATOM 1357 C C . GLY A 1 164 ? 0.719 17.041 -1.188 1.00 97.38 164 GLY A C 1
ATOM 1358 O O . GLY A 1 164 ? 0.320 16.605 -0.105 1.00 97.38 164 GLY A O 1
ATOM 1359 N N . GLY A 1 165 ? -0.067 17.740 -2.006 1.00 97.81 165 GLY A N 1
ATOM 1360 C CA . GLY A 1 165 ? -1.478 18.045 -1.750 1.00 97.81 165 GLY A CA 1
ATOM 1361 C C . GLY A 1 165 ? -2.298 16.795 -1.415 1.00 97.81 165 GLY A C 1
ATOM 1362 O O . GLY A 1 165 ? -2.907 16.733 -0.347 1.00 97.81 165 GLY A O 1
ATOM 1363 N N . LEU A 1 166 ? -2.205 15.750 -2.250 1.00 95.94 166 LEU A N 1
ATOM 1364 C CA . LEU A 1 166 ? -2.901 14.474 -2.030 1.00 95.94 166 LEU A CA 1
ATOM 1365 C C . LEU A 1 166 ? -2.554 13.848 -0.668 1.00 95.94 166 LEU A C 1
ATOM 1367 O O . LEU A 1 166 ? -3.439 13.404 0.070 1.00 95.94 166 LEU A O 1
ATOM 1371 N N . TRP A 1 167 ? -1.266 13.844 -0.312 1.00 97.88 167 TRP A N 1
ATOM 1372 C CA . TRP A 1 167 ? -0.790 13.303 0.961 1.00 97.88 167 TRP A CA 1
ATOM 1373 C C . TRP A 1 167 ? -1.334 14.104 2.147 1.00 97.88 167 TRP A C 1
ATOM 1375 O O . TRP A 1 167 ? -1.907 13.539 3.083 1.00 97.88 167 TRP A O 1
ATOM 1385 N N . LYS A 1 168 ? -1.182 15.434 2.095 1.00 98.44 168 LYS A N 1
ATOM 1386 C CA . LYS A 1 168 ? -1.618 16.356 3.150 1.00 98.44 168 LYS A CA 1
ATOM 1387 C C . LYS A 1 168 ? -3.121 16.270 3.367 1.00 98.44 168 LYS A C 1
ATOM 1389 O O . LYS A 1 168 ? -3.558 16.256 4.515 1.00 98.44 168 LYS A O 1
ATOM 1394 N N . ASP A 1 169 ? -3.899 16.147 2.297 1.00 97.94 169 ASP A N 1
ATOM 1395 C CA . ASP A 1 169 ? -5.346 15.989 2.380 1.00 97.94 169 ASP A CA 1
ATOM 1396 C C . ASP A 1 169 ? -5.734 14.666 3.047 1.00 97.94 169 ASP A C 1
ATOM 1398 O O . ASP A 1 169 ? -6.596 14.660 3.927 1.00 97.94 169 ASP A O 1
ATOM 1402 N N . GLY A 1 170 ? -5.070 13.556 2.708 1.00 97.81 170 GLY A N 1
ATOM 1403 C CA . GLY A 1 170 ? -5.280 12.268 3.378 1.00 97.81 170 GLY A CA 1
ATOM 1404 C C . GLY A 1 170 ? -4.969 12.321 4.877 1.00 97.81 170 GLY A C 1
ATOM 1405 O O . GLY A 1 170 ? -5.765 11.865 5.702 1.00 97.81 170 GLY A O 1
ATOM 1406 N N . ILE A 1 171 ? -3.840 12.932 5.249 1.00 98.44 171 ILE A N 1
ATOM 1407 C CA . ILE A 1 171 ? -3.448 13.134 6.653 1.00 98.44 171 ILE A CA 1
ATOM 1408 C C . ILE A 1 171 ? -4.447 14.036 7.378 1.00 98.44 171 ILE A C 1
ATOM 1410 O O . ILE A 1 171 ? -4.854 13.726 8.499 1.00 98.44 171 ILE A O 1
ATOM 1414 N N . LYS A 1 172 ? -4.891 15.121 6.738 1.00 98.69 172 LYS A N 1
ATOM 1415 C CA . LYS A 1 172 ? -5.886 16.040 7.292 1.00 98.69 172 LYS A CA 1
ATOM 1416 C C . LYS A 1 172 ? -7.210 15.329 7.553 1.00 98.69 172 LYS A C 1
ATOM 1418 O O . LYS A 1 172 ? -7.743 15.466 8.648 1.00 98.69 172 LYS A O 1
ATOM 1423 N N . ARG A 1 173 ? -7.719 14.529 6.605 1.00 98.69 173 ARG A N 1
ATOM 1424 C CA . ARG A 1 173 ? -8.949 13.737 6.801 1.00 98.69 173 ARG A CA 1
ATOM 1425 C C . ARG A 1 173 ? -8.824 12.786 7.991 1.00 98.69 173 ARG A C 1
ATOM 1427 O O . ARG A 1 173 ? -9.717 12.756 8.835 1.00 98.69 173 ARG A O 1
ATOM 1434 N N . TYR A 1 174 ? -7.696 12.084 8.105 1.00 98.69 174 TYR A N 1
ATOM 1435 C CA . TYR A 1 174 ? -7.424 11.203 9.242 1.00 98.69 174 TYR A CA 1
ATOM 1436 C C . TYR A 1 174 ? -7.405 11.965 10.575 1.00 98.69 174 TYR A C 1
ATOM 1438 O O . TYR A 1 174 ? -8.083 11.577 11.526 1.00 98.69 174 TYR A O 1
ATOM 1446 N N . GLN A 1 175 ? -6.680 13.083 10.647 1.00 98.50 175 GLN A N 1
ATOM 1447 C CA . GLN A 1 175 ? -6.602 13.911 11.854 1.00 98.50 175 GLN A CA 1
ATOM 1448 C C . GLN A 1 175 ? -7.961 14.505 12.238 1.00 98.50 175 GLN A C 1
ATOM 1450 O O . GLN A 1 175 ? -8.330 14.480 13.412 1.00 98.50 175 GLN A O 1
ATOM 1455 N N . THR A 1 176 ? -8.729 14.997 11.263 1.00 98.75 176 THR A N 1
ATOM 1456 C CA . THR A 1 176 ? -10.097 15.482 11.474 1.00 98.75 176 THR A CA 1
ATOM 1457 C C . THR A 1 176 ? -10.975 14.380 12.059 1.00 98.75 176 THR A C 1
ATOM 1459 O O . THR A 1 176 ? -11.591 14.594 13.103 1.00 98.75 176 THR A O 1
ATOM 1462 N N . PHE A 1 177 ? -10.954 13.180 11.471 1.00 98.69 177 PHE A N 1
ATOM 1463 C CA . PHE A 1 177 ? -11.718 12.041 11.977 1.00 98.69 177 PHE A CA 1
ATOM 1464 C C . PHE A 1 177 ? -11.347 11.691 13.425 1.00 98.69 177 PHE A C 1
ATOM 1466 O O . PHE A 1 177 ? -12.231 11.470 14.256 1.00 98.69 177 PHE A O 1
ATOM 1473 N N . LEU A 1 178 ? -10.055 11.667 13.763 1.00 98.38 178 LEU A N 1
ATOM 1474 C CA . LEU A 1 178 ? -9.608 11.423 15.136 1.00 98.38 178 LEU A CA 1
ATOM 1475 C C . LEU A 1 178 ? -10.128 12.496 16.100 1.00 98.38 178 LEU A C 1
ATOM 1477 O O . LEU A 1 178 ? -10.697 12.165 17.141 1.00 98.38 178 LEU A O 1
ATOM 1481 N N . ASN A 1 179 ? -9.980 13.774 15.749 1.00 98.12 179 ASN A N 1
ATOM 1482 C CA . ASN A 1 179 ? -10.392 14.892 16.596 1.00 98.12 179 ASN A CA 1
ATOM 1483 C C . ASN A 1 179 ? -11.899 14.863 16.886 1.00 98.12 179 ASN A C 1
ATOM 1485 O O . ASN A 1 179 ? -12.305 14.945 18.048 1.00 98.12 179 ASN A O 1
ATOM 1489 N N . GLU A 1 180 ? -12.720 14.653 15.856 1.00 98.19 180 GLU A N 1
ATOM 1490 C CA . GLU A 1 180 ? -14.183 14.584 15.955 1.00 98.19 180 GLU A CA 1
ATOM 1491 C C . GLU A 1 180 ? -14.698 13.403 16.793 1.00 98.19 180 GLU A C 1
ATOM 1493 O O . GLU A 1 180 ? -15.835 13.430 17.276 1.00 98.19 180 GLU A O 1
ATOM 1498 N N . ASN A 1 181 ? -13.891 12.352 16.967 1.00 98.12 181 ASN A N 1
ATOM 1499 C CA . ASN A 1 181 ? -14.306 11.117 17.634 1.00 98.12 181 ASN A CA 1
ATOM 1500 C C . ASN A 1 181 ? -13.554 10.826 18.944 1.00 98.12 181 ASN A C 1
ATOM 1502 O O . ASN A 1 181 ? -13.979 9.949 19.691 1.00 98.12 181 ASN A O 1
ATOM 1506 N N . SER A 1 182 ? -12.515 11.594 19.278 1.00 97.31 182 SER A N 1
ATOM 1507 C CA . SER A 1 182 ? -11.640 11.399 20.450 1.00 97.31 182 SER A CA 1
ATOM 1508 C C . SER A 1 182 ? -12.345 11.305 21.813 1.00 97.31 182 SER A C 1
ATOM 1510 O O . SER A 1 182 ? -11.872 10.618 22.718 1.00 97.31 182 SER A O 1
ATOM 1512 N N . HIS A 1 183 ? -13.494 11.964 21.967 1.00 97.00 183 HIS A N 1
ATOM 1513 C CA . HIS A 1 183 ? -14.300 11.967 23.193 1.00 97.00 183 HIS A CA 1
ATOM 1514 C C . HIS A 1 183 ? -15.382 10.868 23.221 1.00 97.00 183 HIS A C 1
ATOM 1516 O O . HIS A 1 183 ? -16.038 10.663 24.246 1.00 97.00 183 HIS A O 1
ATOM 1522 N N . LYS A 1 184 ? -15.591 10.159 22.104 1.00 97.75 184 LYS A N 1
ATOM 1523 C CA . LYS A 1 184 ? -16.606 9.105 21.949 1.00 97.75 184 LYS A CA 1
ATOM 1524 C C . LYS A 1 184 ? -16.047 7.738 22.361 1.00 97.75 184 LYS A C 1
ATOM 1526 O O . LYS A 1 184 ? -14.894 7.610 22.762 1.00 97.75 184 LYS A O 1
ATOM 1531 N N . LYS A 1 185 ? -16.877 6.694 22.257 1.00 98.06 185 LYS A N 1
ATOM 1532 C CA . LYS A 1 185 ? -16.430 5.298 22.377 1.00 98.06 185 LYS A CA 1
ATOM 1533 C C . LYS A 1 185 ? -15.728 4.885 21.085 1.00 98.06 185 LYS A C 1
ATOM 1535 O O . LYS A 1 185 ? -16.389 4.750 20.059 1.00 98.06 185 LYS A O 1
ATOM 1540 N N . VAL A 1 186 ? -14.412 4.708 21.144 1.00 98.38 186 VAL A N 1
ATOM 1541 C CA . VAL A 1 186 ? -13.572 4.413 19.973 1.00 98.38 186 VAL A CA 1
ATOM 1542 C C . VAL A 1 186 ? -12.940 3.040 20.129 1.00 98.38 186 VAL A C 1
ATOM 1544 O O . VAL A 1 186 ? -12.404 2.718 21.186 1.00 98.38 186 VAL A O 1
ATOM 1547 N N . VAL A 1 187 ? -12.971 2.246 19.062 1.00 98.44 187 VAL A N 1
ATOM 1548 C CA . VAL A 1 187 ? -12.190 1.013 18.969 1.00 98.44 187 VAL A CA 1
ATOM 1549 C C . VAL A 1 187 ? -11.115 1.215 17.912 1.00 98.44 187 VAL A C 1
ATOM 1551 O O . VAL A 1 187 ? -11.422 1.464 16.749 1.00 98.44 187 VAL A O 1
ATOM 1554 N N . PHE A 1 188 ? -9.858 1.106 18.322 1.00 98.69 188 PHE A N 1
ATOM 1555 C CA . PHE A 1 188 ? -8.723 0.998 17.421 1.00 98.69 188 PHE A CA 1
ATOM 1556 C C . PHE A 1 188 ? -8.527 -0.475 17.062 1.00 98.69 188 PHE A C 1
ATOM 1558 O O . PHE A 1 188 ? -8.399 -1.310 17.956 1.00 98.69 188 PHE A O 1
ATOM 1565 N N . ILE A 1 189 ? -8.505 -0.796 15.770 1.00 98.38 189 ILE A N 1
ATOM 1566 C CA . ILE A 1 189 ? -8.262 -2.154 15.271 1.00 98.38 189 ILE A CA 1
ATOM 1567 C C . ILE A 1 189 ? -6.918 -2.151 14.541 1.00 98.38 189 ILE A C 1
ATOM 1569 O O . ILE A 1 189 ? -6.760 -1.488 13.521 1.00 98.38 189 ILE A O 1
ATOM 1573 N N . GLU A 1 190 ? -5.938 -2.871 15.081 1.00 98.31 190 GLU A N 1
ATOM 1574 C CA . GLU A 1 190 ? -4.586 -2.996 14.535 1.00 98.31 190 GLU A CA 1
ATOM 1575 C C . GLU A 1 190 ? -4.390 -4.409 13.962 1.00 98.31 190 GLU A C 1
ATOM 1577 O O . GLU A 1 190 ? -4.349 -5.386 14.712 1.00 98.31 190 GLU A O 1
ATOM 1582 N N . LEU A 1 191 ? -4.264 -4.519 12.634 1.00 97.81 191 LEU A N 1
ATOM 1583 C CA . LEU A 1 191 ? -4.216 -5.798 11.913 1.00 97.81 191 LEU A CA 1
ATOM 1584 C C . LEU A 1 191 ? -2.848 -6.031 11.262 1.00 97.81 191 LEU A C 1
ATOM 1586 O O . LEU A 1 191 ? -2.568 -5.544 10.165 1.00 97.81 191 LEU A O 1
ATOM 1590 N N . GLY A 1 192 ? -1.996 -6.827 11.907 1.00 95.44 192 GLY A N 1
ATOM 1591 C CA . GLY A 1 192 ? -0.707 -7.239 11.342 1.00 95.44 192 GLY A CA 1
ATOM 1592 C C . GLY A 1 192 ? 0.303 -6.103 11.186 1.00 95.44 192 GLY A C 1
ATOM 1593 O 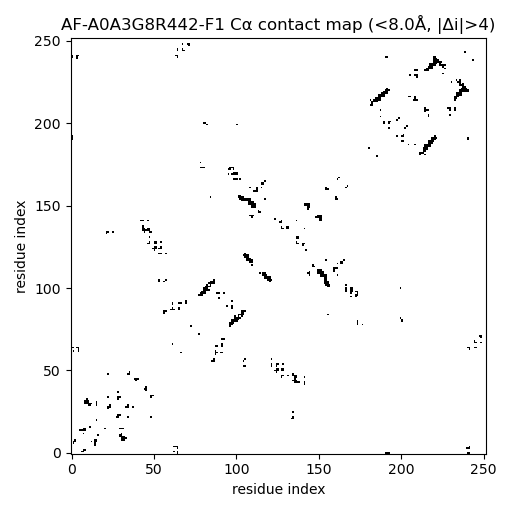O . GLY A 1 192 ? 1.080 -6.099 10.233 1.00 95.44 192 GLY A O 1
ATOM 1594 N N . VAL A 1 193 ? 0.265 -5.112 12.080 1.00 95.19 193 VAL A N 1
ATOM 1595 C CA . VAL A 1 193 ? 1.231 -4.007 12.088 1.00 95.19 193 VAL A CA 1
ATOM 1596 C C . VAL A 1 193 ? 2.505 -4.469 12.788 1.00 95.19 193 VAL A C 1
ATOM 1598 O O . VAL A 1 193 ? 2.510 -4.712 13.994 1.00 95.19 193 VAL A O 1
ATOM 1601 N N . GLY A 1 194 ? 3.595 -4.568 12.028 1.00 91.25 194 GLY A N 1
ATOM 1602 C CA . GLY A 1 194 ? 4.903 -4.982 12.532 1.00 91.25 194 GLY A CA 1
ATOM 1603 C C . GLY A 1 194 ? 5.696 -3.873 13.238 1.00 91.25 194 GLY A C 1
ATOM 1604 O O . GLY A 1 194 ? 5.174 -2.830 13.637 1.00 91.25 194 GLY A O 1
ATOM 1605 N N . ARG A 1 195 ? 7.008 -4.104 13.376 1.00 90.44 195 ARG A N 1
ATOM 1606 C CA . ARG A 1 195 ? 7.961 -3.195 14.048 1.00 90.44 195 ARG A CA 1
ATOM 1607 C C . ARG A 1 195 ? 8.808 -2.345 13.095 1.00 90.44 195 ARG A C 1
ATOM 1609 O O . ARG A 1 195 ? 9.684 -1.631 13.564 1.00 90.44 195 ARG A O 1
ATOM 1616 N N . MET A 1 196 ? 8.561 -2.413 11.786 1.00 89.88 196 MET A N 1
ATOM 1617 C CA . MET A 1 196 ? 9.355 -1.690 10.782 1.00 89.88 196 MET A CA 1
ATOM 1618 C C . MET A 1 196 ? 9.129 -0.172 10.858 1.00 89.88 196 MET A C 1
ATOM 1620 O O . MET A 1 196 ? 10.081 0.596 10.927 1.00 89.88 196 MET A O 1
ATOM 1624 N N . THR A 1 197 ? 7.866 0.263 10.921 1.00 91.88 197 THR A N 1
ATOM 1625 C CA . THR A 1 197 ? 7.487 1.685 11.029 1.00 91.88 197 THR A CA 1
ATOM 1626 C C . THR A 1 197 ? 6.438 1.899 12.127 1.00 91.88 197 THR A C 1
ATOM 1628 O O . THR A 1 197 ? 5.309 2.321 11.854 1.00 91.88 197 THR A O 1
ATOM 1631 N N . PRO A 1 198 ? 6.771 1.597 13.398 1.00 94.06 198 PRO A N 1
ATOM 1632 C CA . PRO A 1 198 ? 5.791 1.543 14.484 1.00 94.06 198 PRO A CA 1
ATOM 1633 C C . PRO A 1 198 ? 5.217 2.924 14.831 1.00 94.06 198 PRO A C 1
ATOM 1635 O O . PRO A 1 198 ? 4.111 3.013 15.358 1.00 94.06 198 PRO A O 1
ATOM 1638 N N . ASN A 1 199 ? 5.935 3.995 14.484 1.00 96.56 199 ASN A N 1
ATOM 1639 C CA . ASN A 1 199 ? 5.539 5.383 14.726 1.00 96.56 199 ASN A CA 1
ATOM 1640 C C . ASN A 1 199 ? 4.310 5.831 13.912 1.00 96.56 199 ASN A C 1
ATOM 1642 O O . ASN A 1 199 ? 3.749 6.872 14.229 1.00 96.56 199 ASN A O 1
ATOM 1646 N N . ILE A 1 200 ? 3.891 5.080 12.884 1.00 97.06 200 ILE A N 1
ATOM 1647 C CA . ILE A 1 200 ? 2.763 5.468 12.016 1.00 97.06 200 ILE A CA 1
ATOM 1648 C C . ILE A 1 200 ? 1.420 4.992 12.583 1.00 97.06 200 ILE A C 1
ATOM 1650 O O . ILE A 1 200 ? 0.461 5.756 12.613 1.00 97.06 200 ILE A O 1
ATOM 1654 N N . ILE A 1 201 ? 1.347 3.737 13.040 1.00 98.06 201 ILE A N 1
ATOM 1655 C CA . ILE A 1 201 ? 0.091 3.124 13.512 1.00 98.06 201 ILE A CA 1
ATOM 1656 C C . ILE A 1 201 ? 0.241 2.616 14.946 1.00 98.06 201 ILE A C 1
ATOM 1658 O O . ILE A 1 201 ? -0.470 3.077 15.837 1.00 98.06 201 ILE A O 1
ATOM 1662 N N . LYS A 1 202 ? 1.199 1.712 15.196 1.00 96.31 202 LYS A N 1
ATOM 1663 C CA . LYS A 1 202 ? 1.300 0.971 16.464 1.00 96.31 202 LYS A CA 1
ATOM 1664 C C . LYS A 1 202 ? 1.444 1.884 17.684 1.00 96.31 202 LYS A C 1
ATOM 1666 O O . LYS A 1 202 ? 0.682 1.765 18.647 1.00 96.31 202 LYS A O 1
ATOM 1671 N N . TYR A 1 203 ? 2.407 2.804 17.670 1.00 96.69 203 TYR A N 1
ATOM 1672 C CA . TYR A 1 203 ? 2.616 3.714 18.798 1.00 96.69 203 TYR A CA 1
ATOM 1673 C C . TYR A 1 203 ? 1.513 4.774 18.917 1.00 96.69 203 TYR A C 1
ATOM 1675 O O . TYR A 1 203 ? 1.004 4.920 20.031 1.00 96.69 203 TYR A O 1
ATOM 1683 N N . PRO A 1 204 ? 1.060 5.444 17.837 1.00 98.06 204 PRO A N 1
ATOM 1684 C CA . PRO A 1 204 ? -0.089 6.347 17.915 1.00 98.06 204 PRO A CA 1
ATOM 1685 C C . PRO A 1 204 ? -1.355 5.688 18.468 1.00 98.06 204 PRO A C 1
ATOM 1687 O O . PRO A 1 204 ? -1.990 6.248 19.359 1.00 98.06 204 PRO A O 1
ATOM 1690 N N . PHE A 1 205 ? -1.699 4.475 18.022 1.00 98.25 205 PHE A N 1
ATOM 1691 C CA . PHE A 1 205 ? -2.864 3.746 18.536 1.00 98.25 205 PHE A CA 1
ATOM 1692 C C . PHE A 1 205 ? -2.712 3.432 20.026 1.00 98.25 205 PHE A C 1
ATOM 1694 O O . PHE A 1 205 ? -3.649 3.655 20.794 1.00 98.25 205 PHE A O 1
ATOM 1701 N N . SER A 1 206 ? -1.528 2.988 20.468 1.00 97.50 206 SER A N 1
ATOM 1702 C CA . SER A 1 206 ? -1.254 2.787 21.898 1.00 97.50 206 SER A CA 1
ATOM 1703 C C . SER A 1 206 ? -1.409 4.078 22.706 1.00 97.50 206 SER A C 1
ATOM 1705 O O . SER A 1 206 ? -2.043 4.067 23.759 1.00 97.50 206 SER A O 1
ATOM 1707 N N . GLN A 1 207 ? -0.848 5.190 22.224 1.00 97.56 207 GLN A N 1
ATOM 1708 C CA . GLN A 1 207 ? -0.889 6.481 22.915 1.00 97.56 207 GLN A CA 1
ATOM 1709 C C . GLN A 1 207 ? -2.313 7.036 23.000 1.00 97.56 207 GLN A C 1
ATOM 1711 O O .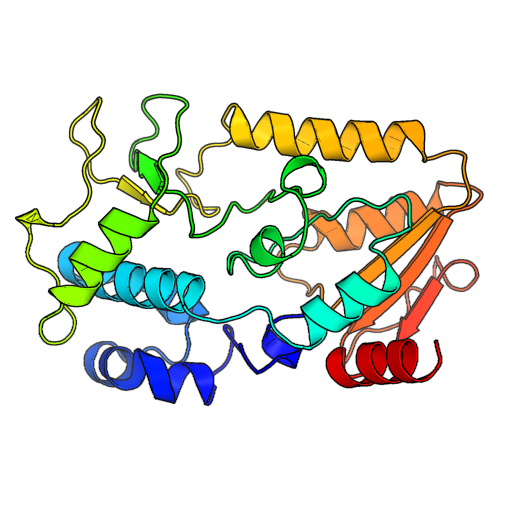 GLN A 1 207 ? -2.744 7.455 24.072 1.00 97.56 207 GLN A O 1
ATOM 1716 N N . MET A 1 208 ? -3.072 7.000 21.903 1.00 98.25 208 MET A N 1
ATOM 1717 C CA . MET A 1 208 ? -4.475 7.420 21.907 1.00 98.25 208 MET A CA 1
ATOM 1718 C C . MET A 1 208 ? -5.316 6.521 22.813 1.00 98.25 208 MET A C 1
ATOM 1720 O O . MET A 1 208 ? -6.100 7.026 23.607 1.00 98.25 208 MET A O 1
ATOM 1724 N N . THR A 1 209 ? -5.097 5.204 22.793 1.00 98.31 209 THR A N 1
ATOM 1725 C CA . THR A 1 209 ? -5.795 4.276 23.698 1.00 98.31 209 THR A CA 1
ATOM 1726 C C . THR A 1 209 ? -5.469 4.552 25.162 1.00 98.31 209 THR A C 1
ATOM 1728 O O . THR A 1 209 ? -6.353 4.479 26.015 1.00 98.31 209 THR A O 1
ATOM 1731 N N . TYR A 1 210 ? -4.222 4.898 25.477 1.00 97.62 210 TYR A N 1
ATOM 1732 C CA . TYR A 1 210 ? -3.832 5.279 26.831 1.00 97.62 210 TYR A CA 1
ATOM 1733 C C . TYR A 1 210 ? -4.552 6.562 27.276 1.00 97.62 210 TYR A C 1
ATOM 1735 O O . TYR A 1 210 ? -5.184 6.577 28.331 1.00 97.62 210 TYR A O 1
ATOM 1743 N N . ASN A 1 211 ? -4.518 7.604 26.441 1.00 97.12 211 ASN A N 1
ATOM 1744 C CA . ASN A 1 211 ? -4.967 8.953 26.797 1.00 97.12 211 ASN A CA 1
ATOM 1745 C C . ASN A 1 211 ? -6.484 9.176 26.684 1.00 97.12 211 ASN A C 1
ATOM 1747 O O . ASN A 1 211 ? -7.052 9.949 27.450 1.00 97.12 211 ASN A O 1
ATOM 1751 N N . TRP A 1 212 ? -7.161 8.551 25.720 1.00 97.88 212 TRP A N 1
ATOM 1752 C CA . TRP A 1 212 ? -8.579 8.806 25.461 1.00 97.88 212 TRP A CA 1
ATOM 1753 C C . TRP A 1 212 ? -9.453 7.978 26.390 1.00 97.88 212 TRP A C 1
ATOM 1755 O O . TRP A 1 212 ? -9.394 6.749 26.365 1.00 97.88 212 TRP A O 1
ATOM 1765 N N . GLN A 1 213 ? -10.303 8.636 27.180 1.00 95.62 213 GLN A N 1
ATOM 1766 C CA . GLN A 1 213 ? -11.074 8.000 28.254 1.00 95.62 213 GLN A CA 1
ATOM 1767 C C . GLN A 1 213 ? -11.822 6.732 27.806 1.00 95.62 213 GLN A C 1
ATOM 1769 O O . GLN A 1 213 ? -11.744 5.708 28.481 1.00 95.62 213 GLN A O 1
ATOM 1774 N N . ASN A 1 214 ? -12.482 6.781 26.644 1.00 97.25 214 ASN A N 1
ATOM 1775 C CA . ASN A 1 214 ? -13.367 5.726 26.139 1.00 97.25 214 ASN A CA 1
ATOM 1776 C C . ASN A 1 214 ? -12.807 4.989 24.904 1.00 97.25 214 ASN A C 1
ATOM 1778 O O . ASN A 1 214 ? -13.577 4.483 24.086 1.00 97.25 214 ASN A O 1
ATOM 1782 N N . ALA A 1 215 ? -11.481 4.941 24.751 1.00 98.31 215 ALA A N 1
ATOM 1783 C CA . ALA A 1 215 ? -10.829 4.173 23.693 1.00 98.31 215 ALA A CA 1
ATOM 1784 C C . ALA A 1 215 ? -10.496 2.737 24.128 1.00 98.31 215 ALA A C 1
ATOM 1786 O O . ALA A 1 215 ? -10.097 2.502 25.271 1.00 98.31 215 ALA A O 1
ATOM 1787 N N . PHE A 1 216 ? -10.608 1.793 23.197 1.00 98.62 216 PHE A N 1
ATOM 1788 C CA . PHE A 1 216 ? -10.196 0.401 23.354 1.00 98.62 216 PHE A CA 1
ATOM 1789 C C . PHE A 1 216 ? -9.378 -0.045 22.143 1.00 98.62 216 PHE A C 1
ATOM 1791 O O . PHE A 1 216 ? -9.657 0.380 21.025 1.00 98.62 216 PHE A O 1
ATOM 1798 N N . LEU A 1 217 ? -8.388 -0.908 22.345 1.00 98.62 217 LEU A N 1
ATOM 1799 C CA . LEU A 1 217 ? -7.494 -1.372 21.288 1.00 98.62 217 LEU A CA 1
ATOM 1800 C C . LEU A 1 217 ? -7.580 -2.881 21.090 1.00 98.62 217 LEU A C 1
ATOM 1802 O O . LEU A 1 217 ? -7.338 -3.652 22.012 1.00 98.62 217 LEU A O 1
ATOM 1806 N N . VAL A 1 218 ? -7.854 -3.308 19.867 1.00 98.06 218 VAL A N 1
ATOM 1807 C CA . VAL A 1 218 ? -7.794 -4.708 19.453 1.00 98.06 218 VAL A CA 1
ATOM 1808 C C . VAL A 1 218 ? -6.596 -4.874 18.529 1.00 98.06 218 VAL A C 1
ATOM 1810 O O . VAL A 1 218 ? -6.553 -4.271 17.459 1.00 98.06 218 VAL A O 1
ATOM 1813 N N . ARG A 1 219 ? -5.616 -5.677 18.944 1.00 97.50 219 ARG A N 1
ATOM 1814 C CA . ARG A 1 219 ? -4.461 -6.059 18.123 1.00 97.50 219 ARG A CA 1
ATOM 1815 C C . ARG A 1 219 ? -4.593 -7.507 17.695 1.00 97.50 219 ARG A C 1
ATOM 1817 O O . ARG A 1 219 ? -4.792 -8.365 18.550 1.00 97.50 219 ARG A O 1
ATOM 1824 N N . ILE A 1 220 ? -4.429 -7.774 16.406 1.00 97.50 220 ILE A N 1
ATOM 1825 C CA . ILE A 1 220 ? -4.366 -9.133 15.863 1.00 97.50 220 ILE A CA 1
ATOM 1826 C C . ILE A 1 220 ? -3.099 -9.226 15.027 1.00 97.50 220 ILE A C 1
ATOM 1828 O O . ILE A 1 220 ? -2.988 -8.576 13.982 1.00 97.50 220 ILE A O 1
ATOM 1832 N N . ASN A 1 221 ? -2.121 -9.979 15.519 1.00 94.94 221 ASN A N 1
ATOM 1833 C CA . ASN A 1 221 ? -0.857 -10.197 14.832 1.00 94.94 221 ASN A CA 1
ATOM 1834 C C . ASN A 1 221 ? -0.133 -11.403 15.449 1.00 94.94 221 ASN A C 1
ATOM 1836 O O . ASN A 1 221 ? -0.043 -11.506 16.672 1.00 94.94 221 ASN A O 1
ATOM 1840 N N . GLN A 1 222 ? 0.401 -12.293 14.612 1.00 92.62 222 GLN A N 1
ATOM 1841 C CA . GLN A 1 222 ? 1.141 -13.467 15.078 1.00 92.62 222 GLN A CA 1
ATOM 1842 C C . GLN A 1 222 ? 2.432 -13.048 15.798 1.00 92.62 222 GLN A C 1
ATOM 1844 O O . GLN A 1 222 ? 3.168 -12.176 15.331 1.00 92.62 222 GLN A O 1
ATOM 1849 N N . GLY A 1 223 ? 2.704 -13.658 16.950 1.00 90.44 223 GLY A N 1
ATOM 1850 C CA . GLY A 1 223 ? 3.835 -13.354 17.826 1.00 90.44 223 GLY A CA 1
ATOM 1851 C C . GLY A 1 223 ? 3.752 -12.003 18.548 1.00 90.44 223 GLY A C 1
ATOM 1852 O O . GLY A 1 223 ? 4.740 -11.568 19.149 1.00 90.44 223 GLY A O 1
ATOM 1853 N N . GLU A 1 224 ? 2.617 -11.298 18.494 1.00 91.62 224 GLU A N 1
ATOM 1854 C CA . GLU A 1 224 ? 2.460 -10.009 19.169 1.00 91.62 224 GLU A CA 1
ATOM 1855 C C . GLU A 1 224 ? 2.187 -10.195 20.664 1.00 91.62 224 GLU A C 1
ATOM 1857 O O . GLU A 1 224 ? 1.210 -10.815 21.081 1.00 91.62 224 GLU A O 1
ATOM 1862 N N . ALA A 1 225 ? 3.041 -9.599 21.494 1.00 89.81 225 ALA A N 1
ATOM 1863 C CA . ALA A 1 225 ? 2.857 -9.618 22.936 1.00 89.81 225 ALA A CA 1
ATOM 1864 C C . ALA A 1 225 ? 1.820 -8.567 23.387 1.00 89.81 225 ALA A C 1
ATOM 1866 O O . ALA A 1 225 ? 1.797 -7.452 22.851 1.00 89.81 225 ALA A O 1
ATOM 1867 N N . PRO A 1 226 ? 1.017 -8.856 24.430 1.00 90.69 226 PRO A N 1
ATOM 1868 C CA . PRO A 1 226 ? 0.143 -7.865 25.046 1.00 90.69 226 PRO A CA 1
ATOM 1869 C C . PRO A 1 226 ? 0.905 -6.616 25.495 1.00 90.69 226 PRO A C 1
ATOM 1871 O O . PRO A 1 226 ? 2.057 -6.691 25.915 1.00 90.69 226 PRO A O 1
ATOM 1874 N N . THR A 1 227 ? 0.244 -5.457 25.469 1.00 89.75 227 THR A N 1
ATOM 1875 C CA . THR A 1 227 ? 0.821 -4.190 25.950 1.00 89.75 227 THR A CA 1
ATOM 1876 C C . THR A 1 227 ? 0.464 -3.973 27.425 1.00 89.75 227 THR A C 1
ATOM 1878 O O . THR A 1 227 ? -0.675 -3.597 27.710 1.00 89.75 227 THR A O 1
ATOM 1881 N N . PRO A 1 228 ? 1.393 -4.146 28.391 1.00 90.88 228 PRO A N 1
ATOM 1882 C CA . PRO A 1 228 ? 1.039 -4.191 29.815 1.00 90.88 228 PRO A CA 1
ATOM 1883 C C . PRO A 1 228 ? 0.362 -2.916 30.334 1.00 90.88 228 PRO A C 1
ATOM 1885 O O . PRO A 1 228 ? -0.570 -2.985 31.135 1.00 90.88 228 PRO A O 1
ATOM 1888 N N . MET A 1 229 ? 0.777 -1.751 29.827 1.00 93.50 229 MET A N 1
ATOM 1889 C CA . MET A 1 229 ? 0.188 -0.451 30.181 1.00 93.50 229 MET A CA 1
ATOM 1890 C C . MET A 1 229 ? -1.271 -0.296 29.728 1.00 93.50 229 MET A C 1
ATOM 1892 O O . MET A 1 229 ? -1.987 0.551 30.252 1.00 93.50 229 MET A O 1
ATOM 1896 N N . LEU A 1 230 ? -1.722 -1.113 28.773 1.00 96.00 230 LEU A N 1
ATOM 1897 C CA . LEU A 1 230 ? -3.069 -1.081 28.206 1.00 96.00 230 LEU A CA 1
ATOM 1898 C C . LEU A 1 230 ? -3.898 -2.308 28.603 1.00 96.00 230 LEU A C 1
ATOM 1900 O O . LEU A 1 230 ? -4.933 -2.551 27.991 1.00 96.00 230 LEU A O 1
ATOM 1904 N N . LYS A 1 231 ? -3.494 -3.083 29.620 1.00 93.12 231 LYS A N 1
ATOM 1905 C CA . LYS A 1 231 ? -4.145 -4.361 29.977 1.00 93.12 231 LYS A CA 1
ATOM 1906 C C . LYS A 1 231 ? -5.665 -4.283 30.201 1.00 93.12 231 LYS A C 1
ATOM 1908 O O . LYS A 1 231 ? -6.364 -5.250 29.946 1.00 93.12 231 LYS A O 1
ATOM 1913 N N . ASN A 1 232 ? -6.176 -3.132 30.643 1.00 95.44 232 ASN A N 1
ATOM 1914 C CA . ASN A 1 232 ? -7.610 -2.914 30.889 1.00 95.44 232 ASN A CA 1
ATOM 1915 C C . ASN A 1 232 ? -8.337 -2.246 29.706 1.00 95.44 232 ASN A C 1
ATOM 1917 O O . ASN A 1 232 ? -9.543 -2.031 29.768 1.00 95.44 232 ASN A O 1
ATOM 1921 N N . LYS A 1 233 ? -7.604 -1.854 28.659 1.00 97.56 233 LYS A N 1
ATOM 1922 C CA . LYS A 1 233 ? -8.105 -1.106 27.494 1.00 97.56 233 LYS A CA 1
ATOM 1923 C C . LYS A 1 233 ? -7.660 -1.729 26.173 1.00 97.56 233 LYS A C 1
ATOM 1925 O O . LYS A 1 233 ? -7.712 -1.074 25.135 1.00 97.56 233 LYS A O 1
ATOM 1930 N N . SER A 1 234 ? -7.167 -2.963 26.206 1.00 98.00 234 SER A N 1
ATOM 1931 C CA . SER A 1 234 ? -6.731 -3.650 25.004 1.00 98.00 234 SER A CA 1
ATOM 1932 C C . SER A 1 234 ? -6.889 -5.156 25.093 1.00 98.00 234 SER A C 1
ATOM 1934 O O . SER A 1 234 ? -6.805 -5.742 26.170 1.00 98.00 234 SER A O 1
ATOM 1936 N N . ILE A 1 235 ? -7.075 -5.763 23.927 1.00 97.00 235 ILE A N 1
ATOM 1937 C CA . ILE A 1 235 ? -6.917 -7.192 23.680 1.00 97.00 235 ILE A CA 1
ATOM 1938 C C . ILE A 1 235 ? -5.824 -7.336 22.623 1.00 97.00 235 ILE A C 1
ATOM 1940 O O . ILE A 1 235 ? -5.775 -6.578 21.654 1.00 97.00 235 ILE A O 1
ATOM 1944 N N . THR A 1 236 ? -4.922 -8.291 22.823 1.00 96.75 236 THR A N 1
ATOM 1945 C CA . THR A 1 236 ? -3.910 -8.673 21.834 1.00 96.75 236 THR A CA 1
ATOM 1946 C C . THR A 1 236 ? -4.060 -10.157 21.557 1.00 96.75 236 THR A C 1
ATOM 1948 O O . THR A 1 236 ? -4.020 -10.961 22.485 1.00 96.75 236 THR A O 1
ATOM 1951 N N . MET A 1 237 ? -4.287 -10.490 20.293 1.00 95.69 237 MET A N 1
ATOM 1952 C CA . MET A 1 237 ? -4.484 -11.844 19.802 1.00 95.69 237 MET A CA 1
ATOM 1953 C C . MET A 1 237 ? -3.247 -12.253 19.010 1.00 95.69 237 MET A C 1
ATOM 1955 O O . MET A 1 237 ? -2.996 -11.719 17.926 1.00 95.69 237 MET A O 1
ATOM 1959 N N . ASP A 1 238 ? -2.501 -13.207 19.561 1.00 95.69 238 ASP A N 1
ATOM 1960 C CA . ASP A 1 238 ? -1.484 -13.963 18.833 1.00 95.69 238 ASP A CA 1
ATOM 1961 C C . ASP A 1 238 ? -2.193 -15.005 17.959 1.00 95.69 238 ASP A C 1
ATOM 1963 O O . ASP A 1 238 ? -2.429 -16.141 18.369 1.00 95.69 238 ASP A O 1
ATOM 1967 N N . ALA A 1 239 ? -2.678 -14.556 16.802 1.00 95.56 239 ALA A N 1
ATOM 1968 C CA . ALA A 1 239 ? -3.529 -15.347 15.926 1.00 95.56 239 ALA A CA 1
ATOM 1969 C C . ALA A 1 239 ? -3.358 -14.940 14.460 1.00 95.56 239 ALA A C 1
ATOM 1971 O O . ALA A 1 239 ? -2.941 -13.821 14.143 1.00 95.56 239 ALA A O 1
ATOM 1972 N N . ASP A 1 240 ? -3.722 -15.859 13.566 1.00 95.94 240 ASP A N 1
ATOM 1973 C CA . ASP A 1 240 ? -3.833 -15.576 12.140 1.00 95.94 240 ASP A CA 1
ATOM 1974 C C . ASP A 1 240 ? -5.013 -14.625 11.861 1.00 95.94 240 ASP A C 1
ATOM 1976 O O . ASP A 1 240 ? -6.138 -14.846 12.312 1.00 95.94 240 ASP A O 1
ATOM 1980 N N . ILE A 1 241 ? -4.751 -13.548 11.117 1.00 97.19 241 ILE A N 1
ATOM 1981 C CA . ILE A 1 241 ? -5.749 -12.503 10.841 1.00 97.19 241 ILE A CA 1
ATOM 1982 C C . ILE A 1 241 ? -6.890 -13.036 9.972 1.00 97.19 241 ILE A C 1
ATOM 1984 O O . ILE A 1 241 ? -8.033 -12.630 10.177 1.00 97.19 241 ILE A O 1
ATOM 1988 N N . ALA A 1 242 ? -6.600 -13.912 9.005 1.00 97.00 242 ALA A N 1
ATOM 1989 C CA . ALA A 1 242 ? -7.626 -14.451 8.123 1.00 97.00 242 ALA A CA 1
ATOM 1990 C C . ALA A 1 242 ? -8.606 -15.320 8.906 1.00 97.00 242 ALA A C 1
ATOM 1992 O O . ALA A 1 242 ? -9.812 -15.126 8.770 1.00 97.00 242 ALA A O 1
ATOM 1993 N N . GLN A 1 243 ? -8.100 -16.179 9.795 1.00 96.94 243 GLN A N 1
ATOM 1994 C CA . GLN A 1 243 ? -8.956 -16.989 10.661 1.00 96.94 243 GLN A CA 1
ATOM 1995 C C . GLN A 1 243 ? -9.843 -16.116 11.559 1.00 96.94 243 GLN A C 1
ATOM 1997 O O . GLN A 1 243 ? -11.057 -16.296 11.585 1.00 96.94 243 GLN A O 1
ATOM 2002 N N . VAL A 1 244 ? -9.265 -15.125 12.250 1.00 96.94 244 VAL A N 1
ATOM 2003 C CA . VAL A 1 244 ? -10.036 -14.281 13.179 1.00 96.94 244 VAL A CA 1
ATOM 2004 C C . VAL A 1 244 ? -11.134 -13.494 12.456 1.00 96.94 244 VAL A C 1
ATOM 2006 O O . VAL A 1 244 ? -12.261 -13.424 12.943 1.00 96.94 244 VAL A O 1
ATOM 2009 N N . LEU A 1 245 ? -10.839 -12.897 11.297 1.00 97.19 245 LEU A N 1
ATOM 2010 C CA . LEU A 1 245 ? -11.843 -12.147 10.533 1.00 97.19 245 LEU A CA 1
ATOM 2011 C C . LEU A 1 245 ? -12.923 -13.065 9.939 1.00 97.19 245 LEU A C 1
ATOM 2013 O O . LEU A 1 245 ? -14.100 -12.691 9.921 1.00 97.19 245 LEU A O 1
ATOM 2017 N N . HIS A 1 246 ? -12.547 -14.267 9.502 1.00 96.69 246 HIS A N 1
ATOM 2018 C CA . HIS A 1 246 ? -13.491 -15.270 9.021 1.00 96.69 246 HIS A CA 1
ATOM 2019 C C . HIS A 1 246 ? -14.468 -15.708 10.121 1.00 96.69 246 HIS A C 1
ATOM 2021 O O . HIS A 1 246 ? -15.681 -15.709 9.905 1.00 96.69 246 HIS A O 1
ATOM 2027 N N . ASP A 1 247 ? -13.966 -16.002 11.321 1.00 96.62 247 ASP A N 1
ATOM 2028 C CA . ASP A 1 247 ? -14.802 -16.409 12.455 1.00 96.62 247 ASP A CA 1
ATOM 2029 C C . ASP A 1 247 ? -15.768 -15.284 12.853 1.00 96.62 247 ASP A C 1
ATOM 2031 O O . ASP A 1 247 ? -16.968 -15.507 13.012 1.00 96.62 247 ASP A O 1
ATOM 2035 N N . LEU A 1 248 ? -15.273 -14.043 12.937 1.00 95.06 248 LEU A N 1
ATOM 2036 C CA . LEU A 1 248 ? -16.096 -12.878 13.275 1.00 95.06 248 LEU A CA 1
ATOM 2037 C C . LEU A 1 248 ? -17.227 -12.639 12.271 1.00 95.06 248 LEU A C 1
ATOM 2039 O O . LEU A 1 248 ? -18.323 -12.260 12.674 1.00 95.06 248 LEU A O 1
ATOM 2043 N N . THR A 1 249 ? -16.976 -12.850 10.978 1.00 94.31 249 THR A N 1
ATOM 2044 C CA . THR A 1 249 ? -17.999 -12.669 9.936 1.00 94.31 249 THR A CA 1
ATOM 2045 C C . THR A 1 249 ? -18.959 -13.846 9.819 1.00 94.31 249 THR A C 1
ATOM 2047 O O . THR A 1 249 ? -20.104 -13.637 9.431 1.00 94.31 249 THR A O 1
ATOM 2050 N N . SER A 1 250 ? -18.537 -15.056 10.190 1.00 88.69 250 SER A N 1
ATOM 2051 C CA . SER A 1 250 ? -19.386 -16.259 10.191 1.00 88.69 250 SER A CA 1
ATOM 2052 C C . SER A 1 250 ? -20.398 -16.288 11.344 1.00 88.69 250 SER A C 1
ATOM 2054 O O . SER A 1 250 ? -21.340 -17.078 11.325 1.00 88.69 250 SER A O 1
ATOM 2056 N N . HIS A 1 251 ? -20.207 -15.429 12.348 1.00 79.88 251 HIS A N 1
ATOM 2057 C CA . HIS A 1 251 ? -21.088 -15.279 13.507 1.00 79.88 251 HIS A CA 1
ATOM 2058 C C . HIS A 1 251 ? -21.952 -14.002 13.477 1.00 79.88 251 HIS A C 1
ATOM 2060 O O . HIS A 1 251 ? -22.593 -13.695 14.486 1.00 79.88 251 HIS A O 1
ATOM 2066 N N . MET A 1 252 ? -21.966 -13.259 12.360 1.00 72.38 252 MET A N 1
ATOM 2067 C CA . MET A 1 252 ? -22.895 -12.139 12.129 1.00 72.38 252 MET A CA 1
ATOM 2068 C C . MET A 1 252 ? -24.193 -12.600 11.473 1.00 72.38 252 MET A C 1
ATOM 2070 O O . MET A 1 252 ? -25.240 -12.018 11.830 1.00 72.38 252 MET A O 1
#

Solvent-accessible surface area (backbone atoms only — not comparable to full-atom values): 14158 Å² total; per-residue (Å²): 78,55,50,59,55,57,52,35,42,77,42,78,31,71,54,28,52,78,73,43,47,66,51,26,75,76,70,69,42,58,21,49,52,52,55,72,71,51,86,54,94,43,69,36,37,42,46,25,53,52,13,44,53,40,38,49,39,69,70,51,72,72,40,66,52,55,53,35,50,43,71,76,42,70,93,51,97,72,73,46,76,44,80,65,50,56,57,53,59,68,77,78,44,63,65,87,40,41,23,50,91,37,32,33,54,62,27,26,26,37,48,65,64,81,63,81,62,73,41,81,26,62,68,61,21,44,57,32,39,80,50,48,55,96,62,26,31,56,73,88,61,61,55,56,26,91,84,81,63,45,54,43,33,63,32,39,72,56,100,51,49,75,83,29,65,72,46,50,50,26,51,48,48,51,51,49,54,47,64,80,40,52,89,41,86,37,77,47,78,43,62,47,77,66,80,88,64,30,80,75,50,61,49,50,53,51,50,48,33,70,71,25,89,45,29,32,34,41,38,35,24,71,86,47,74,69,58,78,96,37,63,93,35,44,50,56,38,64,36,62,56,36,59,55,39,50,55,60,56,75,74,110

pLDDT: mean 96.17, std 3.1, range [72.38, 98.81]

Secondary structure (DSSP, 8-state):
-GGGGT--SSSS-HHHHHHHHHHHHHH---SHHHHHH---SSHHHHHHHHHHHHHHHHHSPPPHHHHHHHHHHTTS---EE----SSTTTTTS-GGGEE-TTEEEEEEEESS--SS-EEE-HHHHHHHHHT-BTTB--GGGS-B-TTT--BEEEEESSTT----HHHHHHHHHHHHHHHHHTTS-EEEEEES--SSSTTTTHHHHHHHHHHSTTEEEEEE-TTPPP-GGGTTTEEEE-S-HHHHHHHHHHT-

Radius of gyration: 19.45 Å; Cα contacts (8 Å, |Δi|>4): 405; chains: 1; bounding box: 45×39×56 Å

Nearest PDB structures (foldseek):
  5a3c-assembly1_A  TM=9.323E-01  e=9.521E-22  Streptococcus pyogenes str. Manfredo
  6nr0-assembly2_A  TM=5.834E-01  e=2.167E-05  Homo sapiens
  6nr0-assembly1_B  TM=5.677E-01  e=3.901E-05  Homo sapiens
  6l72-assembly1_A  TM=5.475E-01  e=8.373E-05  Homo sapiens
  8k5u-assembly2_B  TM=4.754E-01  e=1.442E+00  Ramlibacter sp.

Mean predicted aligned error: 3.14 Å

Sequence (252 aa):
MSTANGHDFYGHSKYFIDNFSEFEKNYGVRGNFESLYYKYPTSEERWAYLSKHGTLMFDTPPGQTYLDLYKLIKDKNYFIISTNQDMQFSKLFPDEKICLPQGDAHWFQCGNPCHDEVYYAEEMLRNMADNIVDTRIPTELIPKCPVCGGEMEPWIRSYVFLEGGLWKDGIKRYQTFLNENSHKKVVFIELGVGRMTPNIIKYPFSQMTYNWQNAFLVRINQGEAPTPMLKNKSITMDADIAQVLHDLTSHM